Protein 4JMH (pdb70)

Foldseek 3Di:
DDDWAADPVRQLVVQQQCPPDQQDGAGADFQDDPDDRAEDEADDDVVQQVSVVPDQDWRYWHKYQDDVDGPWIKIWTDHRPGIDIFTWDADPVGTTDGAPAAAQVDNFQEWDDWAFPDDDQFKTKIFTHGRHRLVFWQWKKKWKDFPDDDDDIDIDIDGSVDGIDMGGGHHGFTKMKMKMWTQGVDDPDTGDIDIDIDHD/DCVDDD

Secondary structure (DSSP, 8-state):
----BSSHHHHHHHTTTS-SSSSS----EE----S-SSB--S--HHHHHHHHHT--STTEEEEEE-SSSTT-EEEEEEETTEEEEEE-EE-TT--EES-SS---S----S-SEEEEEEEETTEEEEEEE--S-GGGEEEEEEEEEESSS-S--EEEEEETT--EEEE-SPPTT-EEEEEEEEEETT-SSPPPPEEEEEE-/------

InterPro domains:
  IPR000980 SH2 domain [PF00017] (488-559)
  IPR000980 SH2 domain [PS50001] (488-579)
  IPR000980 SH2 domain [SM00252] (486-565)
  IPR006019 Phosphotyrosine interaction domain, Shc-like [PR00629] (157-172)
  IPR006019 Phosphotyrosine interaction dom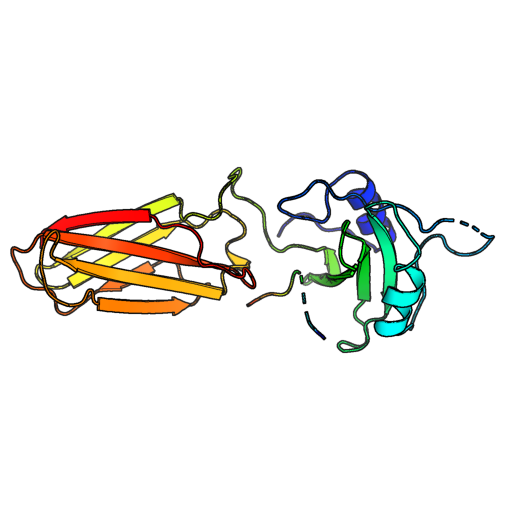ain, Shc-like [PR00629] (175-197)
  IPR006019 Phosphotyrosine interaction domain, Shc-like [PR00629] (200-211)
  IPR006019 Phosphotyrosine interaction domain, Shc-like [PR00629] (228-237)
  IPR006019 Phosphotyrosine interaction domain, Shc-like [PR00629] (251-279)
  IPR006019 Phosphotyrosine interaction domain, Shc-like [PR00629] (286-312)
  IPR006019 Phosphotyrosine interaction domain, Shc-like [cd01209] (146-317)
  IPR006020 PTB/PI domain [PF00640] (162-317)
  IPR006020 PTB/PI domain [PS01179] (156-339)
  IPR006020 PTB/PI domain [SM00462] (157-321)
  IPR011993 PH-like domain superfamily [G3DSA:2.30.29.30] (145-311)
  IPR035676 SH2 adaptor protein C, SH2 domain [cd09925] (480-583)
  IPR036860 SH2 domain superfamily [G3DSA:3.30.505.10] (480-583)
  IPR036860 SH2 domain superfamily [SSF55550] (471-576)
  IPR051235 Centrosomal Protein 152/SHC-Transforming Protein [PTHR10337] (5-363)

CATH classification: 2.60.40.10

Radius of gyration: 21.91 Å; Cα contacts (8 Å, |Δi|>4): 446; chains: 2; bounding box: 32×67×49 Å

Structure (mmCIF, N/CA/C/O backbone):
data_4JMH
#
_entry.id   4JMH
#
_cell.length_a   89.853
_cell.length_b   92.190
_cell.length_c   59.596
_cell.angle_alpha   90.00
_cell.angle_beta   90.00
_cell.angle_gamma   90.00
#
_symmetry.space_group_name_H-M   'C 2 2 21'
#
loop_
_entity.id
_entity.type
_entity.pdbx_description
1 polymer 'Clamp Shc1_pY239/240'
2 polymer 'SHC-transforming protein 1'
3 water water
#
loop_
_atom_site.group_PDB
_atom_site.id
_atom_site.type_symbol
_atom_site.label_atom_id
_atom_site.label_alt_id
_atom_site.label_comp_id
_atom_site.label_asym_id
_atom_site.label_entity_id
_atom_site.label_seq_id
_atom_site.pdbx_PDB_ins_code
_atom_site.Cartn_x
_atom_site.Cartn_y
_atom_site.Cartn_z
_atom_site.occupancy
_atom_site.B_iso_or_equiv
_atom_site.auth_seq_id
_atom_site.auth_comp_id
_atom_site.auth_asym_id
_atom_site.auth_atom_id
_atom_site.pdbx_PDB_model_num
ATOM 1 N N . GLY A 1 1 ? -22.335 -34.574 7.020 1.00 33.92 1 GLY A N 1
ATOM 2 C CA . GLY A 1 1 ? -21.274 -34.136 6.137 1.00 46.02 1 GLY A CA 1
ATOM 3 C C . GLY A 1 1 ? -21.769 -32.935 5.360 1.00 55.12 1 GLY A C 1
ATOM 4 O O . GLY A 1 1 ? -22.982 -32.830 5.155 1.00 50.32 1 GLY A O 1
ATOM 5 N N . SER A 1 2 ? -20.863 -32.039 4.931 1.00 56.04 2 SER A N 1
ATOM 6 C CA . SER A 1 2 ? -19.422 -32.249 5.122 1.00 54.20 2 SER A CA 1
ATOM 7 C C . SER A 1 2 ? -18.630 -31.103 5.759 1.00 47.72 2 SER A C 1
ATOM 8 O O . SER A 1 2 ? -18.140 -31.280 6.879 1.00 51.52 2 SER A O 1
ATOM 11 N N . VAL A 1 3 ? -18.480 -29.949 5.108 1.00 41.65 3 VAL A N 1
ATOM 12 C CA . VAL A 1 3 ? -17.745 -28.879 5.815 1.00 46.76 3 VAL A CA 1
ATOM 13 C C . VAL A 1 3 ? -18.618 -28.105 6.800 1.00 38.28 3 VAL A C 1
ATOM 14 O O . VAL A 1 3 ? -19.692 -27.599 6.472 1.00 38.01 3 VAL A O 1
ATOM 18 N N . LYS A 1 4 ? -18.160 -28.042 8.038 1.00 38.80 4 LYS A N 1
ATOM 19 C CA . LYS A 1 4 ? -18.998 -27.488 9.090 1.00 39.85 4 LYS A CA 1
ATOM 20 C C . LYS A 1 4 ? -18.248 -26.444 9.894 1.00 36.66 4 LYS A C 1
ATOM 21 O O . LYS A 1 4 ? -17.027 -26.535 10.080 1.00 38.81 4 LYS A O 1
ATOM 27 N N . PHE A 1 5 ? -18.982 -25.441 10.359 1.00 36.96 5 PHE A N 1
ATOM 28 C CA . PHE A 1 5 ? -18.366 -24.314 11.056 1.00 39.44 5 PHE A CA 1
ATOM 29 C C . PHE A 1 5 ? -18.871 -24.201 12.487 1.00 36.62 5 PHE A C 1
ATOM 30 O O . PHE A 1 5 ? -19.999 -24.606 12.783 1.00 36.12 5 PHE A O 1
ATOM 38 N N . ASN A 1 6 ? -18.032 -23.678 13.378 1.00 40.06 6 ASN A N 1
ATOM 39 C CA . ASN A 1 6 ? -18.413 -23.621 14.782 1.00 37.89 6 ASN A CA 1
ATOM 40 C C . ASN A 1 6 ? -19.302 -22.453 15.093 1.00 37.04 6 ASN A C 1
ATOM 41 O O . ASN A 1 6 ? -19.917 -22.421 16.160 1.00 37.71 6 ASN A O 1
ATOM 46 N N . SER A 1 7 ? -19.397 -21.510 14.156 1.00 30.03 7 SER A N 1
ATOM 47 C CA . SER A 1 7 ? -20.236 -20.330 14.372 1.00 36.20 7 SER A CA 1
ATOM 48 C C . SER A 1 7 ? -20.681 -19.686 13.076 1.00 36.25 7 SER A C 1
ATOM 49 O O . SER A 1 7 ? -20.099 -19.942 12.018 1.00 35.28 7 SER A O 1
ATOM 52 N N . LEU A 1 8 ? -21.695 -18.828 13.180 1.00 36.38 8 LEU A N 1
ATOM 53 C CA . LEU A 1 8 ? -22.131 -18.010 12.057 1.00 27.73 8 LEU A CA 1
ATOM 54 C C . LEU A 1 8 ? -21.011 -17.161 11.474 1.00 35.05 8 LEU A C 1
ATOM 55 O O . LEU A 1 8 ? -20.913 -17.052 10.252 1.00 42.02 8 LEU A O 1
ATOM 60 N N . ASP A 1 9 ? -20.172 -16.552 12.315 1.00 37.19 9 ASP A N 1
ATOM 61 C CA . ASP A 1 9 ? -19.065 -15.746 11.784 1.00 37.92 9 ASP A CA 1
ATOM 62 C C . ASP A 1 9 ? -18.200 -16.600 10.849 1.00 40.11 9 ASP A C 1
ATOM 63 O O . ASP A 1 9 ? -17.808 -16.157 9.758 1.00 32.09 9 ASP A O 1
ATOM 68 N N . GLU A 1 10 ? -17.937 -17.834 11.277 1.00 37.13 10 GLU A N 1
ATOM 69 C CA . GLU A 1 10 ? -17.049 -18.715 10.539 1.00 39.02 10 GLU A CA 1
ATOM 70 C C . GLU A 1 10 ? -17.671 -19.228 9.236 1.00 39.38 10 GLU A C 1
ATOM 71 O O . GLU A 1 10 ? -16.962 -19.421 8.250 1.00 38.34 10 GLU A O 1
ATOM 77 N N . LEU A 1 11 ? -18.985 -19.448 9.242 1.00 37.96 11 LEU A N 1
ATOM 78 C CA . LEU A 1 11 ? -19.702 -19.846 8.040 1.00 32.94 11 LEU A CA 1
ATOM 79 C C . LEU A 1 11 ? -19.625 -18.702 7.040 1.00 39.47 11 LEU A C 1
ATOM 80 O O . LEU A 1 11 ? -19.310 -18.902 5.855 1.00 41.19 11 LEU A O 1
ATOM 85 N N . VAL A 1 12 ? -19.901 -17.498 7.531 1.00 36.02 12 VAL A N 1
ATOM 86 C CA . VAL A 1 12 ? -19.884 -16.302 6.698 1.00 37.87 12 VAL A CA 1
ATOM 87 C C . VAL A 1 12 ? -18.516 -16.100 6.036 1.00 39.62 12 VAL A C 1
ATOM 88 O O . VAL A 1 12 ? -18.432 -15.820 4.829 1.00 35.70 12 VAL A O 1
ATOM 92 N N . ASP A 1 13 ? -17.451 -16.291 6.814 1.00 36.92 13 ASP A N 1
ATOM 93 C CA . ASP A 1 13 ? -16.102 -16.038 6.317 1.00 39.37 13 ASP A CA 1
ATOM 94 C C . ASP A 1 13 ? -15.694 -17.032 5.239 1.00 41.90 13 ASP A C 1
ATOM 95 O O . ASP A 1 13 ? -14.976 -16.681 4.297 1.00 41.89 13 ASP A O 1
ATOM 100 N N . TYR A 1 14 ? -16.163 -18.268 5.384 1.00 35.62 14 TYR A N 1
ATOM 101 C CA . TYR A 1 14 ? -15.863 -19.318 4.423 1.00 37.68 14 TYR A CA 1
ATOM 102 C C . TYR A 1 14 ? -16.561 -19.034 3.095 1.00 35.03 14 TYR A C 1
ATOM 103 O O . TYR A 1 14 ? -15.996 -19.262 2.027 1.00 34.84 14 TYR A O 1
ATOM 112 N N . HIS A 1 15 ? -17.787 -18.528 3.169 1.00 34.25 15 HIS A N 1
ATOM 113 C CA . HIS A 1 15 ? -18.565 -18.271 1.968 1.00 29.48 15 HIS A CA 1
ATOM 114 C C . HIS A 1 15 ? -18.355 -16.853 1.425 1.00 36.64 15 HIS A C 1
ATOM 115 O O . HIS A 1 15 ? -19.192 -16.300 0.699 1.00 38.22 15 HIS A O 1
ATOM 122 N N . ARG A 1 16 ? -17.215 -16.266 1.771 1.00 38.25 16 ARG A N 1
ATOM 123 C CA . ARG A 1 16 ? -16.761 -15.082 1.057 1.00 37.67 16 ARG A CA 1
ATOM 124 C C . ARG A 1 16 ? -15.850 -15.537 -0.081 1.00 40.33 16 ARG A C 1
ATOM 125 O O . ARG A 1 16 ? -15.727 -14.855 -1.101 1.00 33.89 16 ARG A O 1
ATOM 133 N N . SER A 1 17 ? -15.247 -16.719 0.088 1.00 40.41 17 SER A N 1
ATOM 134 C CA . SER A 1 17 ? -14.316 -17.270 -0.902 1.00 39.17 17 SER A CA 1
ATOM 135 C C . SER A 1 17 ? -14.691 -18.665 -1.445 1.00 40.58 17 SER A C 1
ATOM 136 O O . SER A 1 17 ? -13.956 -19.241 -2.256 1.00 40.37 17 SER A O 1
ATOM 139 N N . THR A 1 18 ? -15.822 -19.201 -0.993 1.00 38.16 18 THR A N 1
ATOM 140 C CA . THR A 1 18 ? -16.375 -20.427 -1.561 1.00 30.93 18 THR A CA 1
ATOM 141 C C . THR A 1 18 ? -17.836 -20.147 -1.879 1.00 31.40 18 THR A C 1
ATOM 142 O O . THR A 1 18 ? -18.563 -19.572 -1.068 1.00 33.63 18 THR A O 1
ATOM 146 N N . SER A 1 19 ? -18.259 -20.535 -3.072 1.00 34.65 19 SER A N 1
ATOM 147 C CA . SER A 1 19 ? -19.618 -20.256 -3.522 1.00 33.62 19 SER A CA 1
ATOM 148 C C . SER A 1 19 ? -20.680 -20.849 -2.598 1.00 30.80 19 SER A C 1
ATOM 149 O O . SER A 1 19 ? -20.526 -21.947 -2.046 1.00 27.88 19 SER A O 1
ATOM 152 N N . VAL A 1 20 ? -21.767 -20.106 -2.454 1.00 31.92 20 VAL A N 1
ATOM 153 C CA . VAL A 1 20 ? -22.945 -20.567 -1.735 1.00 32.51 20 VAL A CA 1
ATOM 154 C C . VAL A 1 20 ? -23.818 -21.441 -2.655 1.00 32.11 20 VAL A C 1
ATOM 155 O O . VAL A 1 20 ? -24.631 -22.236 -2.202 1.00 31.67 20 VAL A O 1
ATOM 159 N N . SER A 1 21 ? -23.631 -21.275 -3.960 1.00 39.87 21 SER A N 1
ATOM 160 C CA . SER A 1 21 ? -24.374 -22.008 -4.977 1.00 36.20 21 SER A CA 1
ATOM 161 C C . SER A 1 21 ? -23.595 -23.274 -5.340 1.00 31.27 21 SER A C 1
ATOM 162 O O . SER A 1 21 ? -22.364 -23.246 -5.424 1.00 34.78 21 SER A O 1
ATOM 165 N N . ARG A 1 22 ? -24.284 -24.383 -5.583 1.00 32.84 22 ARG A N 1
ATOM 166 C CA . ARG A 1 22 ? -23.575 -25.586 -6.066 1.00 38.11 22 ARG A CA 1
ATOM 167 C C . ARG A 1 22 ? -23.20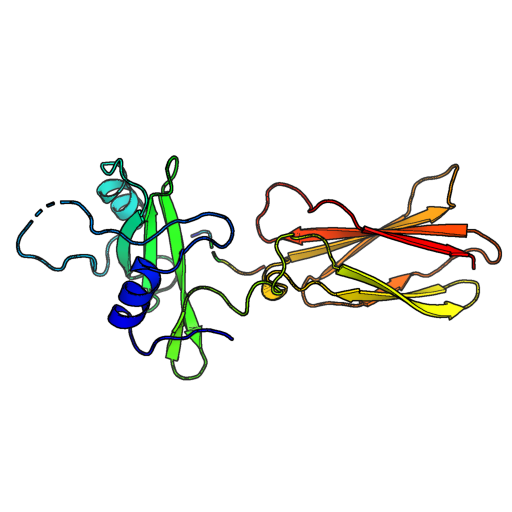6 -25.504 -7.557 1.00 36.44 22 ARG A C 1
ATOM 168 O O . ARG A 1 22 ? -22.319 -26.221 -8.031 1.00 35.26 22 ARG A O 1
ATOM 176 N N . ASN A 1 23 ? -23.897 -24.644 -8.300 0.85 32.70 23 ASN A N 1
ATOM 177 C CA . ASN A 1 23 ? -23.664 -24.543 -9.741 0.85 33.31 23 ASN A CA 1
ATOM 178 C C . ASN A 1 23 ? -22.947 -23.255 -10.147 0.85 34.23 23 ASN A C 1
ATOM 179 O O . ASN A 1 23 ? -22.060 -23.287 -11.004 0.85 35.79 23 ASN A O 1
ATOM 184 N N . GLN A 1 24 ? -23.310 -22.136 -9.518 1.00 38.94 24 GLN A N 1
ATOM 185 C CA . GLN A 1 24 ? -22.715 -20.836 -9.854 1.00 42.44 24 GLN A CA 1
ATOM 186 C C . GLN A 1 24 ? -21.582 -20.382 -8.926 1.00 44.69 24 GLN A C 1
ATOM 187 O O . GLN A 1 24 ? -21.228 -21.067 -7.965 1.00 46.30 24 GLN A O 1
ATOM 193 N N . GLN A 1 25 ? -20.990 -19.237 -9.245 1.00 46.51 25 GLN A N 1
ATOM 194 C CA . GLN A 1 25 ? -19.848 -18.741 -8.486 1.00 44.48 25 GLN A CA 1
ATOM 195 C C . GLN A 1 25 ? -20.306 -17.534 -7.708 1.00 44.18 25 GLN A C 1
ATOM 196 O O . GLN A 1 25 ? -19.976 -16.397 -8.050 1.00 49.25 25 GLN A O 1
ATOM 202 N N . ILE A 1 26 ? -21.080 -17.795 -6.660 1.00 43.81 26 ILE A N 1
ATOM 203 C CA . ILE A 1 26 ? -21.708 -16.730 -5.888 1.00 39.38 26 ILE A CA 1
ATOM 204 C C . ILE A 1 26 ? -21.153 -16.619 -4.460 1.00 39.22 26 ILE A C 1
ATOM 205 O O . ILE A 1 26 ? -21.342 -17.515 -3.629 1.00 34.57 26 ILE A O 1
ATOM 210 N N . PHE A 1 27 ? -20.457 -15.511 -4.209 1.00 37.92 27 PHE A N 1
ATOM 211 C CA . PHE A 1 27 ? -19.732 -15.290 -2.967 1.00 35.61 27 PHE A CA 1
ATOM 212 C C . PHE A 1 27 ? -20.456 -14.272 -2.118 1.00 38.97 27 PHE A C 1
ATOM 213 O O . PHE A 1 27 ? -21.060 -13.348 -2.658 1.00 43.99 27 PHE A O 1
ATOM 221 N N . LEU A 1 28 ? -20.402 -14.430 -0.795 1.00 34.40 28 LEU A N 1
ATOM 222 C CA . LEU A 1 28 ? -21.126 -13.513 0.077 1.00 35.71 28 LEU A CA 1
ATOM 223 C C . LEU A 1 28 ? -20.405 -12.162 0.128 1.00 34.75 28 LEU A C 1
ATOM 224 O O . LEU A 1 28 ? -19.184 -12.099 0.330 1.00 33.32 28 LEU A O 1
ATOM 229 N N . ARG A 1 29 ? -21.166 -11.087 -0.077 1.00 38.73 29 ARG A N 1
ATOM 230 C CA . ARG A 1 29 ? -20.630 -9.715 -0.070 1.00 40.94 29 ARG A CA 1
ATOM 231 C C . ARG A 1 29 ? -21.510 -8.777 0.742 1.00 37.27 29 ARG A C 1
ATOM 232 O O . ARG A 1 29 ? -22.740 -8.825 0.651 1.00 39.44 29 ARG A O 1
ATOM 240 N N . ASP A 1 30 ? -20.882 -7.926 1.540 1.00 39.70 30 ASP A N 1
ATOM 241 C CA . ASP A 1 30 ? -21.632 -6.983 2.371 1.00 43.65 30 ASP A CA 1
ATOM 242 C C . ASP A 1 30 ? -22.570 -6.070 1.585 1.00 40.61 30 ASP A C 1
ATOM 243 O O . ASP A 1 30 ? -22.218 -5.538 0.525 1.00 38.10 30 ASP A O 1
ATOM 248 N N . ILE A 1 31 ? -23.781 -5.942 2.116 1.00 47.16 31 ILE A N 1
ATOM 249 C CA . ILE A 1 31 ? -24.694 -4.860 1.787 1.00 49.07 31 ILE A CA 1
ATOM 250 C C . ILE A 1 31 ? -23.915 -3.531 1.840 1.00 49.35 31 ILE A C 1
ATOM 251 O O . ILE A 1 31 ? -23.041 -3.345 2.688 1.00 50.69 31 ILE A O 1
ATOM 256 N N . GLY A 1 32 ? -24.187 -2.614 0.922 1.00 51.36 32 GLY A N 1
ATOM 257 C CA . GLY A 1 32 ? -23.411 -1.386 0.891 1.00 52.04 32 GLY A CA 1
ATOM 258 C C . GLY A 1 32 ? -23.453 -0.521 2.144 1.00 45.22 32 GLY A C 1
ATOM 259 O O . GLY A 1 32 ? -24.392 -0.593 2.938 1.00 42.12 32 GLY A O 1
ATOM 260 N N . GLY A 1 35 ? -23.947 1.601 8.289 1.00 49.51 35 GLY A N 1
ATOM 261 C CA . GLY A 1 35 ? -22.938 2.623 8.523 1.00 49.95 35 GLY A CA 1
ATOM 262 C C . GLY A 1 35 ? -21.968 2.200 9.621 1.00 53.81 35 GLY A C 1
ATOM 263 O O . GLY A 1 35 ? -20.868 1.698 9.344 1.00 54.92 35 GLY A O 1
ATOM 264 N N . GLY A 1 36 ? -22.378 2.395 10.872 1.00 54.31 36 GLY A N 1
ATOM 265 C CA . GLY A 1 36 ? -21.612 1.916 12.016 1.00 51.63 36 GLY A CA 1
ATOM 266 C C . GLY A 1 36 ? -22.144 0.658 12.682 1.00 48.85 36 GLY A C 1
ATOM 267 O O . GLY A 1 36 ? -21.690 0.289 13.771 1.00 46.46 36 GLY A O 1
ATOM 268 N N . GLY A 1 37 ? -23.113 0.005 12.042 1.00 49.82 37 GLY A N 1
ATOM 269 C CA . GLY A 1 37 ? -23.717 -1.196 12.593 1.00 48.93 37 GLY A CA 1
ATOM 270 C C . GLY A 1 37 ? -23.048 -2.477 12.111 1.00 47.26 37 GLY A C 1
ATOM 271 O O . GLY A 1 37 ? -22.091 -2.441 11.308 1.00 41.80 37 GLY A O 1
ATOM 272 N N . HIS A 1 38 ? -23.551 -3.612 12.606 1.00 48.97 38 HIS A N 1
ATOM 273 C CA . HIS A 1 38 ? -23.093 -4.933 12.162 1.00 41.00 38 HIS A CA 1
ATOM 274 C C . HIS A 1 38 ? -23.203 -5.050 10.641 1.00 39.17 38 HIS A C 1
ATOM 275 O O . HIS A 1 38 ? -24.223 -4.666 10.052 1.00 41.14 38 HIS A O 1
ATOM 282 N N . PRO A 1 39 ? -22.148 -5.577 10.001 1.00 38.20 39 PRO A N 1
ATOM 283 C CA . PRO A 1 39 ? -22.077 -5.742 8.540 1.00 44.47 39 PRO A CA 1
ATOM 284 C C . PRO A 1 39 ? -23.212 -6.575 7.933 1.00 43.26 39 PRO A C 1
ATOM 285 O O . PRO A 1 39 ? -23.582 -6.314 6.793 1.00 43.93 39 PRO A O 1
ATOM 289 N N . TRP A 1 40 ? -23.758 -7.550 8.657 1.00 41.69 40 TRP A N 1
ATOM 290 C CA . TRP A 1 40 ? -24.680 -8.480 8.002 1.00 42.97 40 TRP A CA 1
ATOM 291 C C . TRP A 1 40 ? -25.815 -9.111 8.815 1.00 45.82 40 TRP A C 1
ATOM 292 O O . TRP A 1 40 ? -26.836 -9.491 8.238 1.00 42.32 40 TRP A O 1
ATOM 303 N N . TYR A 1 41 ? -25.654 -9.228 10.132 1.00 48.26 41 TYR A N 1
ATOM 304 C CA . TYR A 1 41 ? -26.727 -9.786 10.949 1.00 45.13 41 TYR A CA 1
ATOM 305 C C . TYR A 1 41 ? -27.809 -8.737 11.146 1.00 47.01 41 TYR A C 1
ATOM 306 O O . TYR A 1 41 ? -27.501 -7.568 11.355 1.00 48.29 41 TYR A O 1
ATOM 315 N N . LYS A 1 42 ? -29.070 -9.159 11.062 1.00 51.19 42 LYS A N 1
ATOM 316 C CA . LYS A 1 42 ? -30.200 -8.253 11.214 1.00 45.61 42 LYS A CA 1
ATOM 317 C C . LYS A 1 42 ? -31.226 -8.738 12.239 1.00 50.04 42 LYS A C 1
ATOM 318 O O . LYS A 1 42 ? -32.359 -8.263 12.241 1.00 56.35 42 LYS A O 1
ATOM 324 N N . GLY A 1 43 ? -30.846 -9.679 13.100 1.00 52.62 43 GLY A N 1
ATOM 325 C CA . GLY A 1 43 ? -31.742 -10.173 14.145 1.00 56.48 43 GLY A CA 1
ATOM 326 C C . GLY A 1 43 ? -33.107 -10.640 13.659 1.00 56.75 43 GLY A C 1
ATOM 327 O O . GLY A 1 43 ? -33.285 -10.883 12.466 1.00 55.66 43 GLY A O 1
ATOM 328 N N . LYS A 1 44 ? -34.070 -10.768 14.570 1.00 57.41 44 LYS A N 1
ATOM 329 C CA . LYS A 1 44 ? -35.420 -11.195 14.191 1.00 57.32 44 LYS A CA 1
ATOM 330 C C . LYS A 1 44 ? -36.119 -10.184 13.250 1.00 57.40 44 LYS A C 1
ATOM 331 O O . LYS A 1 44 ? -36.877 -9.326 13.690 1.00 62.31 44 LYS A O 1
ATOM 333 N N . ILE A 1 45 ? -35.846 -10.303 11.953 1.00 58.95 45 ILE A N 1
ATOM 334 C CA . ILE A 1 45 ? -36.433 -9.458 10.908 1.00 57.21 45 ILE A CA 1
ATOM 335 C C . ILE A 1 45 ? -37.082 -10.365 9.848 1.00 57.49 45 ILE A C 1
ATOM 336 O O . ILE A 1 45 ? -36.539 -11.424 9.519 1.00 52.98 45 ILE A O 1
ATOM 341 N N . PRO A 1 46 ? -38.256 -9.963 9.322 1.00 62.55 46 PRO A N 1
ATOM 342 C CA . PRO A 1 46 ? -39.031 -10.773 8.362 1.00 56.41 46 PRO A CA 1
ATOM 343 C C . PRO A 1 46 ? -38.437 -10.929 6.949 1.00 54.29 46 PRO A C 1
ATOM 344 O O . PRO A 1 46 ? -37.577 -10.169 6.511 1.00 55.96 46 PRO A O 1
ATOM 348 N N . ARG A 1 47 ? -38.957 -11.925 6.240 1.00 53.83 47 ARG A N 1
ATOM 349 C CA . ARG A 1 47 ? -38.445 -12.362 4.945 1.00 56.31 47 ARG A CA 1
ATOM 350 C C . ARG A 1 47 ? -38.815 -11.427 3.796 1.00 59.68 47 ARG A C 1
ATOM 351 O O . ARG A 1 47 ? -38.035 -11.252 2.855 1.00 61.49 47 ARG A O 1
ATOM 359 N N . ALA A 1 48 ? -40.008 -10.845 3.860 1.00 59.01 48 ALA A N 1
ATOM 360 C CA . ALA A 1 48 ? -40.405 -9.838 2.884 1.00 57.27 48 ALA A CA 1
ATOM 361 C C . ALA A 1 48 ? -39.465 -8.654 3.035 1.00 61.70 48 ALA A C 1
ATOM 362 O O . ALA A 1 48 ? -39.024 -8.058 2.051 1.00 63.23 48 ALA A O 1
ATOM 364 N N . LYS A 1 49 ? -39.156 -8.335 4.289 1.00 64.73 49 LYS A N 1
ATOM 365 C CA . LYS A 1 49 ? -38.291 -7.213 4.630 1.00 63.03 49 LYS A CA 1
ATOM 366 C C . LYS A 1 49 ? -36.866 -7.457 4.154 1.00 63.79 49 LYS A C 1
ATOM 367 O O . LYS A 1 49 ? -36.200 -6.542 3.664 1.00 62.31 49 LYS A O 1
ATOM 373 N N . ALA A 1 50 ? -36.404 -8.697 4.302 1.00 64.22 50 ALA A N 1
ATOM 374 C CA . ALA A 1 50 ? -35.063 -9.075 3.864 1.00 61.89 50 ALA A CA 1
ATOM 375 C C . ALA A 1 50 ? -34.903 -8.908 2.352 1.00 58.45 50 ALA A C 1
ATOM 376 O O . ALA A 1 50 ? -33.815 -8.595 1.867 1.00 56.71 50 ALA A O 1
ATOM 378 N N . GLU A 1 51 ? -35.989 -9.118 1.613 1.00 58.48 51 GLU A N 1
ATOM 379 C CA . GLU A 1 51 ? -35.980 -8.904 0.169 1.00 62.16 51 GLU A CA 1
ATOM 380 C C . GLU A 1 51 ? -36.121 -7.421 -0.164 1.00 68.06 51 GLU A C 1
ATOM 381 O O . GLU A 1 51 ? -35.882 -6.999 -1.300 1.00 66.46 51 GLU A O 1
ATOM 387 N N . GLU A 1 52 ? -36.524 -6.638 0.835 1.00 66.45 52 GLU A N 1
ATOM 388 C CA . GLU A 1 52 ? -36.560 -5.193 0.700 1.00 65.30 52 GLU A CA 1
ATOM 389 C C . GLU A 1 52 ? -35.144 -4.637 0.818 1.00 64.30 52 GLU A C 1
ATOM 390 O O . GLU A 1 52 ? -34.743 -3.792 0.020 1.00 67.96 52 GLU A O 1
ATOM 392 N N . MET A 1 53 ? -34.382 -5.128 1.794 0.71 59.81 53 MET A N 1
ATOM 393 C CA . MET A 1 53 ? -33.000 -4.680 1.987 1.00 53.93 53 MET A CA 1
ATOM 394 C C . MET A 1 53 ? -32.054 -5.164 0.883 0.56 57.92 53 MET A C 1
ATOM 395 O O . MET A 1 53 ? -30.940 -4.658 0.757 0.87 57.29 53 MET A O 1
ATOM 400 N N . LEU A 1 54 ? -32.494 -6.145 0.094 1.00 62.59 54 LEU A N 1
ATOM 401 C CA . LEU A 1 54 ? -31.636 -6.770 -0.918 1.00 60.62 54 LEU A CA 1
ATOM 402 C C . LEU A 1 54 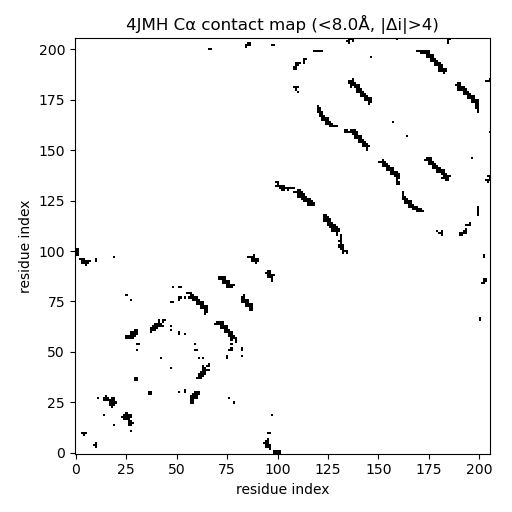? -32.112 -6.504 -2.337 1.00 67.83 54 LEU A C 1
ATOM 403 O O . LEU A 1 54 ? -31.443 -6.862 -3.311 1.00 70.59 54 LEU A O 1
ATOM 408 N N . SER A 1 55 ? -33.280 -5.888 -2.458 1.00 71.37 55 SER A N 1
ATOM 409 C CA . SER A 1 55 ? -33.778 -5.497 -3.767 1.00 75.79 55 SER A CA 1
ATOM 410 C C . SER A 1 55 ? -32.874 -4.410 -4.341 1.00 73.45 55 SER A C 1
ATOM 411 O O . SER A 1 55 ? -32.630 -4.359 -5.545 1.00 72.40 55 SER A O 1
ATOM 414 N N . LYS A 1 56 ? -32.351 -3.565 -3.456 1.00 73.97 56 LYS A N 1
ATOM 415 C CA . LYS A 1 56 ? -31.584 -2.387 -3.860 1.00 74.85 56 LYS A CA 1
ATOM 416 C C . LYS A 1 56 ? -30.103 -2.668 -4.143 1.00 70.46 56 LYS A C 1
ATOM 417 O O . LYS A 1 56 ? -29.320 -1.737 -4.356 1.00 67.04 56 LYS A O 1
ATOM 419 N N . GLN A 1 57 ? -29.722 -3.943 -4.147 1.00 68.63 57 GLN A N 1
ATOM 420 C CA . GLN A 1 57 ? -28.346 -4.313 -4.451 1.00 62.24 57 GLN A CA 1
ATOM 421 C C . GLN A 1 57 ? -28.269 -4.836 -5.871 1.00 62.95 57 GLN A C 1
ATOM 422 O O . GLN A 1 57 ? -29.057 -5.694 -6.263 1.00 73.04 57 GLN A O 1
ATOM 428 N N . ARG A 1 58 ? -27.325 -4.306 -6.642 1.00 67.02 58 ARG A N 1
ATOM 429 C CA . ARG A 1 58 ? -27.112 -4.741 -8.022 1.00 62.24 58 ARG A CA 1
ATOM 430 C C . ARG A 1 58 ? -26.067 -5.854 -8.086 1.00 57.28 58 ARG A C 1
ATOM 431 O O . ARG A 1 58 ? -26.022 -6.616 -9.054 1.00 66.47 58 ARG A O 1
ATOM 439 N N . HIS A 1 59 ? -25.229 -5.936 -7.054 1.00 50.20 59 HIS A N 1
ATOM 440 C CA . HIS A 1 59 ? -24.069 -6.824 -7.060 1.00 53.12 59 HIS A CA 1
ATOM 441 C C . HIS A 1 59 ? -24.337 -8.218 -6.438 1.00 55.63 59 HIS A C 1
ATOM 442 O O . HIS A 1 59 ? -24.886 -8.332 -5.336 1.00 51.43 59 HIS A O 1
ATOM 449 N N . ASP A 1 60 ? -23.949 -9.266 -7.167 1.00 54.35 60 ASP A N 1
ATOM 450 C CA . ASP A 1 60 ? -24.145 -10.650 -6.733 1.00 52.30 60 ASP A CA 1
ATOM 451 C C . ASP A 1 60 ? -23.455 -10.984 -5.422 1.00 48.67 60 ASP A C 1
ATOM 452 O O . ASP A 1 60 ? -22.245 -10.789 -5.283 1.00 49.56 60 ASP A O 1
ATOM 457 N N . GLY A 1 61 ? -24.219 -11.528 -4.481 1.00 44.63 61 GLY A N 1
ATOM 458 C CA . GLY A 1 61 ? -23.647 -11.990 -3.232 1.00 42.70 61 GLY A CA 1
ATOM 459 C C . GLY A 1 61 ? -24.000 -11.095 -2.062 1.00 46.00 61 GLY A C 1
ATOM 460 O O . GLY A 1 61 ? -23.596 -11.352 -0.923 1.00 44.22 61 GLY A O 1
ATOM 461 N N . ALA A 1 62 ? -24.747 -10.034 -2.352 1.00 46.37 62 ALA A N 1
ATOM 462 C CA . ALA A 1 62 ? -25.291 -9.177 -1.307 1.00 47.60 62 ALA A CA 1
ATOM 463 C C . ALA A 1 62 ? -26.083 -10.071 -0.370 1.00 44.21 62 ALA A C 1
ATOM 464 O O . ALA A 1 62 ? -26.790 -10.971 -0.832 1.00 43.21 62 ALA A O 1
ATOM 466 N N . PHE A 1 63 ? -25.951 -9.846 0.936 1.00 41.62 63 PHE A N 1
ATOM 467 C CA . PHE A 1 63 ? -26.502 -10.795 1.894 1.00 43.33 63 PHE A CA 1
ATOM 468 C C . PHE A 1 63 ? -26.717 -10.243 3.289 1.00 41.59 63 PHE A C 1
ATOM 469 O O . PHE A 1 63 ? -26.027 -9.327 3.734 1.00 42.62 63 PHE A O 1
ATOM 477 N N . LEU A 1 64 ? -27.684 -10.840 3.973 1.00 42.09 64 LEU A N 1
ATOM 478 C CA . LEU A 1 64 ? -27.840 -10.674 5.402 1.00 41.77 64 LEU A CA 1
ATOM 479 C C . LEU A 1 64 ? -28.133 -12.046 6.007 1.00 43.52 64 LEU A C 1
ATOM 480 O O . LEU A 1 64 ? -28.409 -13.000 5.292 1.00 42.09 64 LEU A O 1
ATOM 485 N N . ILE A 1 65 ? -28.047 -12.142 7.323 1.00 41.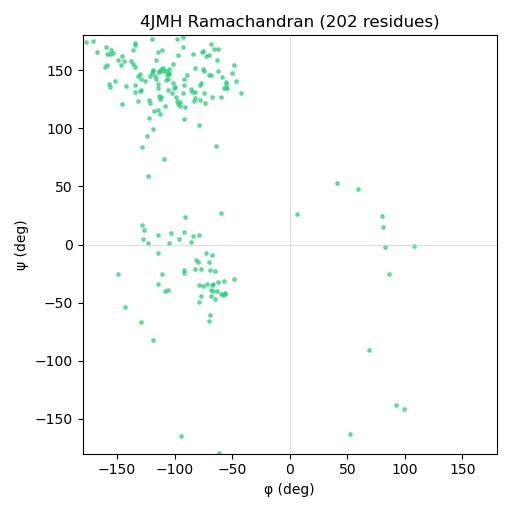89 65 ILE A N 1
ATOM 486 C CA . ILE A 1 65 ? -28.568 -13.291 8.038 1.00 44.21 65 ILE A CA 1
ATOM 487 C C . ILE A 1 65 ? -29.576 -12.787 9.051 1.00 48.03 65 ILE A C 1
ATOM 488 O O . ILE A 1 65 ? -29.270 -11.920 9.875 1.00 47.20 65 ILE A O 1
ATOM 493 N N . ARG A 1 66 ? -30.782 -13.328 8.970 1.00 50.26 66 ARG A N 1
ATOM 494 C CA . ARG A 1 66 ? -31.848 -12.980 9.882 1.00 46.38 66 ARG A CA 1
ATOM 495 C C . ARG A 1 66 ? -32.203 -14.192 10.715 1.00 46.91 66 ARG A C 1
ATOM 496 O O . ARG A 1 66 ? -31.804 -15.312 10.394 1.00 46.07 66 ARG A O 1
ATOM 504 N N . GLU A 1 67 ? -32.952 -13.960 11.784 1.00 45.39 67 GLU A N 1
ATOM 505 C CA . GLU A 1 67 ? -33.596 -15.043 12.496 1.00 52.34 67 GLU A CA 1
ATOM 506 C C . GLU A 1 67 ? -34.703 -15.552 11.572 1.00 58.11 67 GLU A C 1
ATOM 507 O O . GLU A 1 67 ? -35.310 -14.771 10.809 1.00 51.91 67 GLU A O 1
ATOM 513 N N . SER A 1 68 ? -34.945 -16.860 11.618 1.00 50.96 68 SER A N 1
ATOM 514 C CA . SER A 1 68 ? -35.919 -17.478 10.733 1.00 55.14 68 SER A CA 1
ATOM 515 C C . SER A 1 68 ? -37.360 -17.258 11.193 1.00 58.44 68 SER A C 1
ATOM 516 O O . SER A 1 68 ? -37.667 -17.381 12.389 1.00 59.56 68 SER A O 1
ATOM 519 N N . GLU A 1 69 ? -38.230 -16.941 10.231 1.00 55.53 69 GLU A N 1
ATOM 520 C CA . GLU A 1 69 ? -39.671 -16.833 10.464 1.00 61.35 69 GLU A CA 1
ATOM 521 C C . GLU A 1 69 ? -40.324 -18.192 10.731 1.00 61.03 69 GLU A C 1
ATOM 522 O O . GLU A 1 69 ? -40.842 -18.445 11.821 1.00 62.98 69 GLU A O 1
ATOM 528 N N . SER A 1 70 ? -40.320 -19.049 9.710 1.00 58.82 70 SER A N 1
ATOM 529 C CA . SER A 1 70 ? -41.052 -20.311 9.758 1.00 60.65 70 SER A CA 1
ATOM 530 C C . SER A 1 70 ? -40.461 -21.320 10.745 1.00 60.40 70 SER A C 1
ATOM 531 O O . SER A 1 70 ? -41.160 -22.220 11.207 1.00 60.56 70 SER A O 1
ATOM 534 N N . ALA A 1 71 ? -39.184 -21.154 11.074 1.00 59.11 71 ALA A N 1
ATOM 535 C CA . ALA A 1 71 ? -38.497 -22.056 11.992 1.00 54.25 71 ALA A CA 1
ATOM 536 C C . ALA A 1 71 ? -37.795 -21.279 13.108 1.00 58.82 71 ALA A C 1
ATOM 537 O O . ALA A 1 71 ? -36.599 -21.005 13.004 1.00 58.01 71 ALA A O 1
ATOM 539 N N . PRO A 1 72 ? -38.535 -20.918 14.176 1.00 60.87 72 PRO A N 1
ATOM 540 C CA . PRO A 1 72 ? -37.998 -20.125 15.299 1.00 54.13 72 PRO A CA 1
ATOM 541 C C . PRO A 1 72 ? -36.760 -20.765 15.933 1.00 55.32 72 PRO A C 1
ATOM 542 O O . PRO A 1 72 ? -36.714 -21.997 16.077 1.00 55.19 72 PRO A O 1
ATOM 546 N N . GLY A 1 73 ? -35.771 -19.949 16.293 1.00 54.56 73 GLY A N 1
ATOM 547 C CA . GLY A 1 73 ? -34.521 -20.470 16.822 1.00 54.10 73 GLY A CA 1
ATOM 548 C C . GLY A 1 73 ? -33.504 -20.831 15.742 1.00 53.16 73 GLY A C 1
ATOM 549 O O . GLY A 1 73 ? -32.299 -20.849 15.987 1.00 51.34 73 GLY A O 1
ATOM 550 N N . ASP A 1 74 ? -33.987 -21.135 14.544 1.00 47.77 74 ASP A N 1
ATOM 551 C CA . ASP A 1 74 ? -33.101 -21.320 13.409 1.00 48.06 74 ASP A CA 1
ATOM 552 C C . ASP A 1 74 ? -32.772 -19.973 12.774 1.00 47.24 74 ASP A C 1
ATOM 553 O O . ASP A 1 74 ? -33.451 -18.976 13.014 1.00 48.16 74 ASP A O 1
ATOM 558 N N . PHE A 1 75 ? -31.726 -19.958 11.956 1.00 47.29 75 PHE A N 1
ATOM 559 C CA . PHE A 1 75 ? -31.346 -18.776 11.205 1.00 41.69 75 PHE A CA 1
ATOM 560 C C . PHE A 1 75 ? -31.587 -19.005 9.727 1.00 42.09 75 PHE A C 1
ATOM 561 O O . PHE A 1 75 ? -31.526 -20.144 9.263 1.00 43.12 75 PHE A O 1
ATOM 569 N N . SER A 1 76 ? -31.873 -17.923 9.001 1.00 40.59 76 SER A N 1
ATOM 570 C CA . SER A 1 76 ? -31.946 -17.954 7.545 1.00 38.84 76 SER A CA 1
ATOM 571 C C . SER A 1 76 ? -30.896 -17.022 6.949 1.00 40.74 76 SER A C 1
ATOM 572 O O . SER A 1 76 ? -30.533 -16.009 7.553 1.00 42.17 76 SER A O 1
ATOM 575 N N . LEU A 1 77 ? -30.408 -17.369 5.764 1.00 39.40 77 LEU A N 1
ATOM 576 C CA . LEU A 1 77 ? -29.416 -16.557 5.072 1.00 37.91 77 LEU A CA 1
ATOM 577 C C . LEU A 1 77 ? -29.978 -16.053 3.732 1.00 41.52 77 LEU A C 1
ATOM 578 O O . LEU A 1 77 ? -30.275 -16.841 2.827 1.00 37.81 77 LEU A O 1
ATOM 583 N N . SER A 1 78 ? -30.150 -14.740 3.603 1.00 40.65 78 SER A N 1
ATOM 584 C CA . SER A 1 78 ? -30.732 -14.197 2.376 1.00 41.28 78 SER A CA 1
ATOM 585 C C . SER A 1 78 ? -29.657 -13.628 1.436 1.00 45.82 78 SER A C 1
ATOM 586 O O . SER A 1 78 ? -28.735 -12.933 1.882 1.00 41.47 78 SER A O 1
ATOM 589 N N . VAL A 1 79 ? -29.757 -13.961 0.146 1.00 38.69 79 VAL A N 1
ATOM 590 C CA . VAL A 1 79 ? -28.696 -13.660 -0.814 1.00 40.68 79 VAL A CA 1
ATOM 591 C C . VAL A 1 79 ? -29.255 -13.256 -2.177 1.00 43.67 79 VAL A C 1
ATOM 592 O O . VAL A 1 79 ? -30.167 -13.891 -2.697 1.00 43.33 79 VAL A O 1
ATOM 596 N N . LYS A 1 80 ? -28.682 -12.216 -2.766 1.00 47.76 80 LYS A N 1
ATOM 597 C CA . LYS A 1 80 ? -29.042 -11.801 -4.115 1.00 51.75 80 LYS A CA 1
ATOM 598 C C . LYS A 1 80 ? -28.243 -12.611 -5.159 1.00 51.32 80 LYS A C 1
ATOM 599 O O . LYS A 1 80 ? -27.023 -12.749 -5.037 1.00 49.66 80 LYS A O 1
ATOM 605 N N . PHE A 1 81 ? -28.952 -13.146 -6.162 1.00 57.15 81 PHE A N 1
ATOM 606 C CA . PHE A 1 81 ? -28.406 -14.041 -7.204 1.00 59.03 81 PHE A CA 1
ATOM 607 C C . PHE A 1 81 ? -28.639 -13.504 -8.613 1.00 61.45 81 PHE A C 1
ATOM 608 O O . PHE A 1 81 ? -29.273 -14.183 -9.428 1.00 65.73 81 PHE A O 1
ATOM 616 N N . GLY A 1 82 ? -28.141 -12.310 -8.917 1.00 61.57 82 GLY A N 1
ATOM 617 C CA . GLY A 1 82 ? -28.448 -11.685 -10.193 1.00 67.03 82 GLY A CA 1
ATOM 618 C C . GLY A 1 82 ? -29.906 -11.263 -10.280 1.00 73.48 82 GLY A C 1
ATOM 619 O O . GLY A 1 82 ? -30.278 -10.146 -9.902 1.00 68.57 82 GLY A O 1
ATOM 620 N N . ASN A 1 83 ? -30.739 -12.174 -10.777 1.00 80.02 83 ASN A N 1
ATOM 621 C CA . ASN A 1 83 ? -32.167 -11.915 -10.952 1.00 80.02 83 ASN A CA 1
ATOM 622 C C . ASN A 1 83 ? -32.953 -11.793 -9.638 1.00 70.44 83 ASN A C 1
ATOM 623 O O . ASN A 1 83 ? -33.541 -10.749 -9.346 1.00 66.89 83 ASN A O 1
ATOM 628 N N . ASP A 1 84 ? -32.936 -12.867 -8.849 1.00 73.03 84 ASP A N 1
ATOM 629 C CA . ASP A 1 84 ? -33.847 -13.032 -7.717 1.00 61.71 84 ASP A CA 1
ATOM 630 C C . ASP A 1 84 ? -33.147 -12.954 -6.371 1.00 51.53 84 ASP A C 1
ATOM 631 O O . ASP A 1 84 ? -31.926 -12.979 -6.309 1.00 50.89 84 ASP A O 1
ATOM 636 N N . VAL A 1 85 ? -33.932 -12.840 -5.298 1.00 55.48 85 VAL A N 1
ATOM 637 C CA . VAL A 1 85 ? -33.419 -13.021 -3.943 1.00 52.06 85 VAL A CA 1
ATOM 638 C C . VAL A 1 85 ? -33.655 -14.463 -3.493 1.00 50.31 85 VAL A C 1
ATOM 639 O O . VAL A 1 85 ? -34.793 -14.941 -3.490 1.00 53.17 85 VAL A O 1
ATOM 643 N N . GLN A 1 86 ? -32.577 -15.149 -3.121 1.00 44.36 86 GLN A N 1
ATOM 644 C CA . GLN A 1 86 ? -32.648 -16.545 -2.677 1.00 47.08 86 GLN A CA 1
ATOM 645 C C . GLN A 1 86 ? -32.481 -16.666 -1.159 1.00 43.40 86 GLN A C 1
ATOM 646 O O . GLN A 1 86 ? -31.687 -15.945 -0.550 1.00 45.04 86 GLN A O 1
ATOM 652 N N . HIS A 1 87 ? -33.221 -17.588 -0.553 1.00 42.25 87 HIS A N 1
ATOM 653 C CA . HIS A 1 87 ? -33.130 -17.806 0.884 1.00 38.77 87 HIS A CA 1
ATOM 654 C C . HIS A 1 87 ? -32.546 -19.181 1.225 1.00 41.40 87 HIS A C 1
ATOM 655 O O . HIS A 1 87 ? -33.018 -20.217 0.739 1.00 42.94 87 HIS A O 1
ATOM 662 N N . PHE A 1 88 ? -31.517 -19.182 2.064 1.00 38.35 88 PHE A N 1
ATOM 663 C CA . PHE A 1 88 ? -30.934 -20.416 2.562 1.00 36.68 88 PHE A CA 1
ATOM 664 C C . PHE A 1 88 ? -31.334 -20.667 4.013 1.00 40.92 88 PHE A C 1
ATOM 665 O O . PHE A 1 88 ? -31.501 -19.730 4.814 1.00 35.62 88 PHE A O 1
ATOM 673 N N . LYS A 1 89 ? -31.480 -21.945 4.341 1.00 34.18 89 LYS A N 1
ATOM 674 C CA . LYS A 1 89 ? -31.684 -22.357 5.709 1.00 34.30 89 LYS A CA 1
ATOM 675 C C . LYS A 1 89 ? -30.298 -22.642 6.238 1.00 32.96 89 LYS A C 1
ATOM 676 O O . LYS A 1 89 ? -29.472 -23.216 5.531 1.00 31.28 89 LYS A O 1
ATOM 682 N N . VAL A 1 90 ? -30.015 -22.216 7.458 1.00 35.16 90 VAL A N 1
ATOM 683 C CA . VAL A 1 90 ? -28.726 -22.541 8.049 1.00 34.10 90 VAL A CA 1
ATOM 684 C C . VAL A 1 90 ? -28.859 -23.843 8.832 1.00 32.82 90 VAL A C 1
ATOM 685 O O . VAL A 1 90 ? -29.509 -23.896 9.883 1.00 32.95 90 VAL A O 1
ATOM 689 N N . LEU A 1 91 ? -28.271 -24.904 8.289 1.00 31.08 91 LEU A N 1
ATOM 690 C CA . LEU A 1 91 ? -28.395 -26.220 8.898 1.00 29.66 91 LEU A CA 1
ATOM 691 C C . LEU A 1 91 ? -27.520 -26.313 10.143 1.00 32.36 91 LEU A C 1
ATOM 692 O O . LEU A 1 91 ? -26.483 -25.646 10.230 1.00 37.16 91 LEU A O 1
ATOM 697 N N . ARG A 1 92 ? -27.953 -27.118 11.112 1.00 29.74 92 ARG A N 1
ATOM 698 C CA . ARG A 1 92 ? -27.141 -27.457 12.269 1.00 31.29 92 ARG A CA 1
ATOM 699 C C . ARG A 1 92 ? -26.985 -28.978 12.287 1.00 34.08 92 ARG A C 1
ATOM 700 O O . ARG A 1 92 ? -27.912 -29.693 11.911 1.00 29.60 92 ARG A O 1
ATOM 708 N N . ASP A 1 93 ? -25.828 -29.483 12.711 1.00 33.67 93 ASP A N 1
ATOM 709 C CA . ASP A 1 93 ? -25.668 -30.933 12.840 1.00 36.39 93 ASP A CA 1
ATOM 710 C C . ASP A 1 93 ? -25.964 -31.389 14.284 1.00 36.62 93 ASP A C 1
ATOM 711 O O . ASP A 1 93 ? -26.542 -30.638 15.070 1.00 36.66 93 ASP A O 1
ATOM 716 N N . GLY A 1 94 ? -25.559 -32.613 14.623 1.00 37.21 94 GLY A N 1
ATOM 717 C CA . GLY A 1 94 ? -25.800 -33.164 15.944 1.00 35.08 94 GLY A CA 1
ATOM 718 C C . GLY A 1 94 ? -25.191 -32.365 17.080 1.00 36.14 94 GLY A C 1
ATOM 719 O O . GLY A 1 94 ? -25.837 -32.168 18.097 1.00 34.58 94 GLY A O 1
ATOM 720 N N . ALA A 1 95 ? -23.957 -31.893 16.904 1.00 41.77 95 ALA A N 1
ATOM 721 C CA . ALA A 1 95 ? -23.283 -31.102 17.937 1.00 37.82 95 ALA A CA 1
ATOM 722 C C . ALA A 1 95 ? -23.635 -29.621 17.847 1.00 43.02 95 ALA A C 1
ATOM 723 O O . ALA A 1 95 ? -23.121 -28.799 18.614 1.00 46.80 95 ALA A O 1
ATOM 725 N N . GLY A 1 96 ? -24.502 -29.267 16.906 1.00 41.02 96 GLY A N 1
ATOM 726 C CA . GLY A 1 96 ? -24.877 -27.873 16.735 1.00 36.66 96 GLY A CA 1
ATOM 727 C C . GLY A 1 96 ? -23.873 -27.035 15.956 1.00 41.26 96 GLY A C 1
ATOM 728 O O . GLY A 1 96 ? -23.819 -25.817 16.138 1.00 41.90 96 GLY A O 1
ATOM 729 N N . LYS A 1 97 ? -23.068 -27.672 15.102 1.00 35.60 97 LYS A N 1
ATOM 730 C CA . LYS A 1 97 ? -22.226 -26.944 14.158 1.00 31.69 97 LYS A CA 1
ATOM 731 C C . LYS A 1 97 ? -23.113 -26.371 13.061 1.00 34.81 97 LYS A C 1
ATOM 732 O O . LYS A 1 97 ? -24.240 -26.818 12.882 1.00 41.32 97 LYS A O 1
ATOM 738 N N . TYR A 1 98 ? -22.613 -25.396 12.314 1.00 34.12 98 TYR A N 1
ATOM 739 C CA . TYR A 1 98 ? -23.415 -24.767 11.266 1.00 35.00 98 TYR A CA 1
ATOM 740 C C . TYR A 1 98 ? -22.876 -25.144 9.882 1.00 32.27 98 TYR A C 1
ATOM 741 O O . TYR A 1 98 ? -21.668 -25.387 9.726 1.00 30.68 98 TYR A O 1
ATOM 750 N N . PHE A 1 99 ? -23.779 -25.204 8.899 1.00 33.17 99 PHE A N 1
ATOM 751 C CA . PHE A 1 99 ? -23.447 -25.464 7.477 1.00 29.75 99 PHE A CA 1
ATOM 752 C C . PHE A 1 99 ? -24.639 -25.263 6.532 1.00 28.76 99 PHE A C 1
ATOM 753 O O . PHE A 1 99 ? -25.761 -24.996 6.976 1.00 28.88 99 PHE A O 1
ATOM 761 N N . LEU A 1 100 ? -24.400 -25.381 5.229 1.00 28.30 100 LEU A N 1
ATOM 762 C CA . LEU A 1 100 ? -25.435 -25.074 4.248 1.00 25.99 100 LEU A CA 1
ATOM 763 C C . LEU A 1 100 ? -25.878 -26.313 3.457 1.00 30.48 100 LEU A C 1
ATOM 764 O O . LEU A 1 100 ? -27.048 -26.449 3.088 1.00 34.26 100 LEU A O 1
ATOM 769 N N . TRP A 1 101 ? -24.947 -27.223 3.198 1.00 27.92 101 TRP A N 1
ATOM 770 C CA . TRP A 1 101 ? -25.230 -28.341 2.305 1.00 32.99 101 TRP A CA 1
ATOM 771 C C . TRP A 1 101 ? -24.809 -29.696 2.882 1.00 32.36 101 TRP A C 1
ATOM 772 O O . TRP A 1 101 ? -23.647 -29.900 3.211 1.00 36.40 101 TRP A O 1
ATOM 783 N N . VAL A 1 102 ? -25.737 -30.639 2.977 1.00 31.95 102 VAL A N 1
ATOM 784 C CA . VAL A 1 102 ? -25.356 -31.980 3.408 1.00 37.36 102 VAL A CA 1
ATOM 785 C C . VAL A 1 102 ? -24.611 -32.658 2.275 1.00 36.04 102 VAL A C 1
ATOM 786 O O . VAL A 1 102 ? -25.148 -32.788 1.178 1.00 37.64 102 VAL A O 1
ATOM 790 N N . GLY A 1 103 ? -23.373 -33.066 2.539 1.00 36.69 103 GLY A N 1
ATOM 791 C CA . GLY A 1 103 ? -22.610 -33.889 1.619 1.00 35.85 103 GLY A CA 1
ATOM 792 C C . GLY A 1 103 ? -21.749 -33.083 0.671 1.00 43.07 103 GLY A C 1
ATOM 793 O O . GLY A 1 103 ? -21.109 -32.120 1.074 1.00 42.99 103 GLY A O 1
ATOM 794 N N . GLY A 1 104 ? -21.728 -33.484 -0.596 1.00 39.05 104 GLY A N 1
ATOM 795 C CA . GLY A 1 104 ? -21.002 -32.736 -1.606 1.00 41.04 104 GLY A CA 1
ATOM 796 C C . GLY A 1 104 ? -21.159 -33.304 -3.010 1.00 41.10 104 GLY A C 1
ATOM 797 O O . GLY A 1 104 ? -21.763 -34.373 -3.206 1.00 34.20 104 GLY A O 1
ATOM 798 N N . SER A 1 105 ? -20.611 -32.599 -3.999 1.00 34.42 105 SER A N 1
ATOM 799 C CA . SER A 1 105 ? -20.586 -33.130 -5.354 1.00 36.40 105 SER A CA 1
ATOM 800 C C . SER A 1 105 ? -19.781 -34.431 -5.358 1.00 41.23 105 SER A C 1
ATOM 801 O O . SER A 1 105 ? -19.291 -34.890 -4.323 1.00 43.73 105 SER A O 1
ATOM 804 N N . GLY A 1 106 ? -19.631 -35.054 -6.508 1.00 44.76 106 GLY A N 1
ATOM 805 C CA . GLY A 1 106 ? -18.945 -36.329 -6.469 1.00 48.47 106 GLY A CA 1
ATOM 806 C C . GLY A 1 106 ? -17.486 -36.182 -6.797 1.00 46.85 106 GLY A C 1
ATOM 807 O O . GLY A 1 106 ? -16.760 -37.168 -6.895 1.00 47.92 106 GLY A O 1
ATOM 808 N N . GLY A 1 107 ? -17.062 -34.934 -6.956 1.00 44.76 107 GLY A N 1
ATOM 809 C CA . GLY A 1 107 ? -15.926 -34.647 -7.802 1.00 46.47 107 GLY A CA 1
ATOM 810 C C . GLY A 1 107 ? -16.543 -34.660 -9.186 1.00 50.94 107 GLY A C 1
ATOM 811 O O . GLY A 1 107 ? -15.851 -34.745 -10.209 1.00 52.38 107 GLY A O 1
ATOM 812 N N . SER A 1 108 ? -17.875 -34.588 -9.200 1.00 47.57 108 SER A N 1
ATOM 813 C CA . SER A 1 108 ? -18.641 -34.685 -10.429 1.00 49.84 108 SER A CA 1
ATOM 814 C C . SER A 1 108 ? -19.263 -33.348 -10.783 1.00 47.30 108 SER A C 1
ATOM 815 O O . SER A 1 108 ? -19.563 -32.546 -9.892 1.00 38.68 108 SER A O 1
ATOM 818 N N . VAL A 1 109 ? -19.481 -33.134 -12.084 1.00 49.86 109 VAL A N 1
ATOM 819 C CA . VAL A 1 109 ? -19.961 -31.845 -12.592 1.00 47.36 109 VAL A CA 1
ATOM 820 C C . VAL A 1 109 ? -21.359 -31.932 -13.203 1.00 47.34 109 VAL A C 1
ATOM 821 O O . VAL A 1 109 ? -21.846 -30.968 -13.807 1.00 43.79 109 VAL A O 1
ATOM 825 N N . SER A 1 110 ? -22.003 -33.084 -13.039 1.00 44.15 110 SER A N 1
ATOM 826 C CA . SER A 1 110 ? -23.292 -33.337 -13.667 1.00 36.50 110 SER A CA 1
ATOM 827 C C . SER A 1 110 ? -24.258 -33.958 -12.676 1.00 39.46 110 SER A C 1
ATOM 828 O O . SER A 1 110 ? -23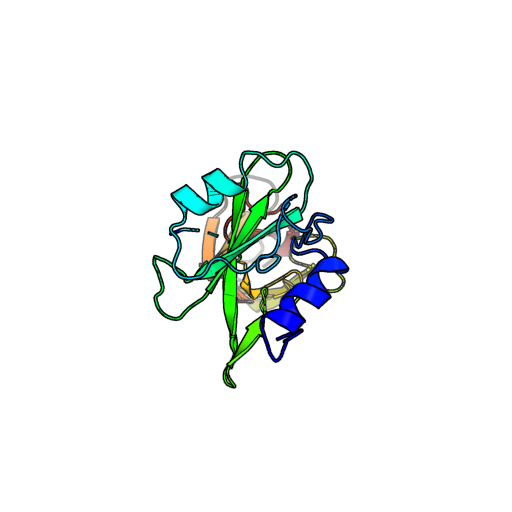.834 -34.643 -11.747 1.00 37.27 110 SER A O 1
ATOM 831 N N . SER A 1 111 ? -25.557 -33.754 -12.878 1.00 38.90 111 SER A N 1
ATOM 832 C CA . SER A 1 111 ? -26.558 -34.433 -12.042 1.00 37.61 111 SER A CA 1
ATOM 833 C C . SER A 1 111 ? -27.078 -35.801 -12.601 1.00 41.80 111 SER A C 1
ATOM 834 O O . SER A 1 111 ? -28.048 -36.377 -12.101 1.00 41.44 111 SER A O 1
ATOM 837 N N . VAL A 1 112 ? -26.423 -36.325 -13.628 1.00 40.43 112 VAL A N 1
ATOM 838 C CA . VAL A 1 112 ? -26.803 -37.613 -14.196 1.00 42.04 112 VAL A CA 1
ATOM 839 C C . VAL A 1 112 ? -26.182 -38.709 -13.344 1.00 37.64 112 VAL A C 1
ATOM 840 O O . VAL A 1 112 ? -24.986 -38.655 -13.064 1.00 42.82 112 VAL A O 1
ATOM 844 N N . PRO A 1 113 ? -26.985 -39.714 -12.941 1.00 41.33 113 PRO A N 1
ATOM 845 C CA . PRO A 1 113 ? -26.485 -40.880 -12.192 1.00 37.86 113 PRO A CA 1
ATOM 846 C C . PRO A 1 113 ? -25.282 -41.470 -12.912 1.00 41.75 113 PRO A C 1
ATOM 847 O O . PRO A 1 113 ? -25.245 -41.388 -14.130 1.00 49.81 113 PRO A O 1
ATOM 851 N N . THR A 1 114 ? -24.306 -42.032 -12.213 1.00 44.64 114 THR A N 1
ATOM 852 C CA . THR A 1 114 ? -23.055 -42.345 -12.902 1.00 46.60 114 THR A CA 1
ATOM 853 C C . THR A 1 114 ? -22.825 -43.826 -13.192 1.00 50.40 114 THR A C 1
ATOM 854 O O . THR A 1 114 ? -22.298 -44.168 -14.254 1.00 55.36 114 THR A O 1
ATOM 858 N N . LYS A 1 115 ? -23.193 -44.707 -12.270 1.00 44.86 115 LYS A N 1
ATOM 859 C CA . LYS A 1 115 ? -23.222 -46.117 -12.621 1.00 42.49 115 LYS A CA 1
ATOM 860 C C . LYS A 1 115 ? -24.680 -46.422 -12.782 1.00 44.55 115 LYS A C 1
ATOM 861 O O . LYS A 1 115 ? -25.525 -45.781 -12.139 1.00 42.50 115 LYS A O 1
ATOM 863 N N . LEU A 1 116 ? -24.969 -47.340 -13.694 1.00 38.11 116 LEU A N 1
ATOM 864 C CA . LEU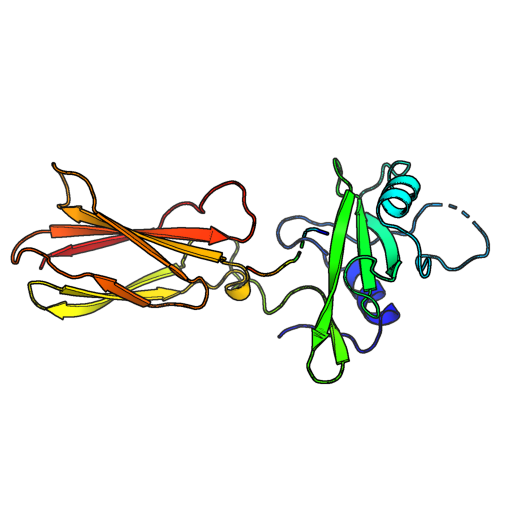 A 1 116 ? -26.265 -47.993 -13.784 1.00 36.37 116 LEU A CA 1
ATOM 865 C C . LEU A 1 116 ? -25.951 -49.408 -14.239 1.00 34.95 116 LEU A C 1
ATOM 866 O O . LEU A 1 116 ? -25.354 -49.606 -15.299 1.00 33.50 116 LEU A O 1
ATOM 871 N N . GLU A 1 117 ? -26.344 -50.386 -13.431 1.00 30.93 117 GLU A N 1
ATOM 872 C CA . GLU A 1 117 ? -25.858 -51.748 -13.586 1.00 28.81 117 GLU A CA 1
ATOM 873 C C . GLU A 1 117 ? -26.969 -52.712 -13.196 1.00 31.89 117 GLU A C 1
ATOM 874 O O . GLU A 1 117 ? -27.858 -52.354 -12.410 1.00 33.19 117 GLU A O 1
ATOM 880 N N . VAL A 1 118 ? -26.935 -53.928 -13.742 1.00 31.56 118 VAL A N 1
ATOM 881 C CA . VAL A 1 118 ? -27.842 -54.971 -13.291 1.00 29.49 118 VAL A CA 1
ATOM 882 C C . VAL A 1 118 ? -27.113 -55.815 -12.234 1.00 37.45 118 VAL A C 1
ATOM 883 O O . VAL A 1 118 ? -26.075 -56.410 -12.538 1.00 44.88 118 VAL A O 1
ATOM 887 N N . VAL A 1 119 ? -27.636 -55.861 -11.002 1.00 29.26 119 VAL A N 1
ATOM 888 C CA . VAL A 1 119 ? -26.983 -56.612 -9.926 1.00 30.36 119 VAL A CA 1
ATOM 889 C C . VAL A 1 119 ? -27.255 -58.106 -10.036 1.00 34.06 119 VAL A C 1
ATOM 890 O O . VAL A 1 119 ? -26.338 -58.927 -9.965 1.00 36.47 119 VAL A O 1
ATOM 894 N N . ALA A 1 120 ? -28.525 -58.453 -10.195 1.00 30.15 120 ALA A N 1
ATOM 895 C CA . ALA A 1 120 ? -28.926 -59.840 -10.347 1.00 32.25 120 ALA A CA 1
ATOM 896 C C . ALA A 1 120 ? -30.165 -59.893 -11.222 1.00 34.03 120 ALA A C 1
ATOM 897 O O . ALA A 1 120 ? -30.886 -58.896 -11.348 1.00 29.34 120 ALA A O 1
ATOM 899 N N . ALA A 1 121 ? -30.415 -61.058 -11.816 1.00 33.62 121 ALA A N 1
ATOM 900 C CA . ALA A 1 121 ? -31.428 -61.178 -12.852 1.00 35.67 121 ALA A CA 1
ATOM 901 C C . ALA A 1 121 ? -31.933 -62.601 -12.971 1.00 38.09 121 ALA A C 1
ATOM 902 O O . ALA A 1 121 ? -31.152 -63.543 -12.902 1.00 37.65 121 ALA A O 1
ATOM 904 N N . THR A 1 122 ? -33.246 -62.745 -13.134 1.00 41.02 122 THR A N 1
ATOM 905 C CA . THR A 1 122 ? -33.871 -64.028 -13.450 1.00 37.99 122 THR A CA 1
ATOM 906 C C . THR A 1 122 ? -34.555 -63.791 -14.803 1.00 44.92 122 THR A C 1
ATOM 907 O O . THR A 1 122 ? -34.515 -62.669 -15.320 1.00 39.51 122 THR A O 1
ATOM 911 N N . PRO A 1 123 ? -35.174 -64.822 -15.404 1.00 44.36 123 PRO A N 1
ATOM 912 C CA . PRO A 1 123 ? -35.685 -64.487 -16.740 1.00 41.69 123 PRO A CA 1
ATOM 913 C C . PRO A 1 123 ? -36.906 -63.571 -16.716 1.00 40.79 123 PRO A C 1
ATOM 914 O O . PRO A 1 123 ? -37.336 -63.122 -17.782 1.00 44.30 123 PRO A O 1
ATOM 918 N N . THR A 1 124 ? -37.465 -63.291 -15.543 1.00 36.47 124 THR A N 1
ATOM 919 C CA . THR A 1 124 ? -38.627 -62.404 -15.485 1.00 41.53 124 THR A CA 1
ATOM 920 C C . THR A 1 124 ? -38.475 -61.228 -14.523 1.00 40.18 124 THR A C 1
ATOM 921 O O . THR A 1 124 ? -39.455 -60.553 -14.220 1.00 41.15 124 THR A O 1
ATOM 925 N N . SER A 1 125 ? -37.265 -60.966 -14.048 1.00 42.02 125 SER A N 1
ATOM 926 C CA . SER A 1 125 ? -37.086 -59.863 -13.106 1.00 42.97 125 SER A CA 1
ATOM 927 C C . SER A 1 125 ? -35.651 -59.332 -13.032 1.00 44.18 125 SER A C 1
ATOM 928 O O . SER A 1 125 ? -34.690 -60.054 -13.322 1.00 40.70 125 SER A O 1
ATOM 931 N N . LEU A 1 126 ? -35.521 -58.066 -12.634 1.00 37.77 126 LEU A N 1
ATOM 932 C CA . LEU A 1 126 ? -34.218 -57.433 -12.491 1.00 37.58 126 LEU A CA 1
ATOM 933 C C . LEU A 1 126 ? -34.047 -56.763 -11.125 1.00 40.44 126 LEU A C 1
ATOM 934 O O . LEU A 1 126 ? -34.988 -56.178 -10.570 1.00 36.49 126 LEU A O 1
ATOM 939 N N . LEU A 1 127 ? -32.833 -56.853 -10.597 1.00 36.08 127 LEU A N 1
ATOM 940 C CA . LEU A 1 127 ? -32.417 -56.046 -9.467 1.00 32.78 127 LEU A CA 1
ATOM 941 C C . LEU A 1 127 ? -31.326 -55.136 -10.000 1.00 31.67 127 LEU A C 1
ATOM 942 O O . LEU A 1 127 ? -30.270 -55.612 -10.435 1.00 28.13 127 LEU A O 1
ATOM 947 N N . ILE A 1 128 ? -31.592 -53.830 -9.998 1.00 31.08 128 ILE A N 1
ATOM 948 C CA . ILE A 1 128 ? -30.635 -52.867 -10.547 1.00 32.97 128 ILE A CA 1
ATOM 949 C C . ILE A 1 128 ? -30.112 -51.922 -9.497 1.00 30.94 128 ILE A C 1
ATOM 950 O O . ILE A 1 128 ? -30.740 -51.698 -8.465 1.00 31.19 128 ILE A O 1
ATOM 955 N N . SER A 1 129 ? -28.960 -51.345 -9.787 1.00 32.77 129 SER A N 1
ATOM 956 C CA . SER A 1 129 ? -28.329 -50.441 -8.859 1.00 34.87 129 SER A CA 1
ATOM 957 C C . SER A 1 129 ? -27.779 -49.258 -9.628 1.00 30.60 129 SER A C 1
ATOM 958 O O . SER A 1 129 ? -27.551 -49.355 -10.828 1.00 30.64 129 SER A O 1
ATOM 961 N N . TRP A 1 130 ? -27.576 -48.145 -8.931 1.00 33.94 130 TRP A N 1
ATOM 962 C CA . TRP A 1 130 ? -26.976 -46.957 -9.527 1.00 32.88 130 TRP A CA 1
ATOM 963 C C . TRP A 1 130 ? -26.271 -46.085 -8.486 1.00 34.42 130 TRP A C 1
ATOM 964 O O . TRP A 1 130 ? -26.472 -46.231 -7.274 1.00 32.55 130 TRP A O 1
ATOM 975 N N . ASP A 1 131 ? -25.446 -45.172 -8.984 1.00 37.70 131 ASP A N 1
ATOM 976 C CA . ASP A 1 131 ? -24.649 -44.290 -8.150 1.00 38.72 131 ASP A CA 1
ATOM 977 C C . ASP A 1 131 ? -24.942 -42.834 -8.463 1.00 38.96 131 ASP A C 1
ATOM 978 O O . ASP A 1 131 ? -24.555 -42.341 -9.515 1.00 38.14 131 ASP A O 1
ATOM 983 N N . ALA A 1 132 ? -25.609 -42.137 -7.557 1.00 35.24 132 ALA A N 1
ATOM 984 C CA . ALA A 1 132 ? -25.712 -40.698 -7.694 1.00 32.41 132 ALA A CA 1
ATOM 985 C C . ALA A 1 132 ? -24.630 -40.137 -6.795 1.00 34.23 132 ALA A C 1
ATOM 986 O O . ALA A 1 132 ? -24.584 -40.454 -5.599 1.00 35.15 132 ALA A O 1
ATOM 988 N N . ILE A 1 133 ? -23.736 -39.331 -7.359 1.00 28.46 133 ILE A N 1
ATOM 989 C CA . ILE A 1 133 ? -22.641 -38.818 -6.562 1.00 32.86 133 ILE A CA 1
ATOM 990 C C . ILE A 1 133 ? -22.785 -37.328 -6.331 1.00 33.36 133 ILE A C 1
ATOM 991 O O . ILE A 1 133 ? -22.294 -36.799 -5.338 1.00 31.38 133 ILE A O 1
ATOM 996 N N . TRP A 1 134 ? -23.491 -36.668 -7.242 1.00 33.84 134 TRP A N 1
ATOM 997 C CA . TRP A 1 134 ? -23.745 -35.249 -7.134 1.00 32.33 134 TRP A CA 1
ATOM 998 C C . TRP A 1 134 ? -24.876 -34.960 -6.141 1.00 30.96 134 TRP A C 1
ATOM 999 O O . TRP A 1 134 ? -26.057 -35.134 -6.464 1.00 29.12 134 TRP A O 1
ATOM 1010 N N . TYR A 1 135 ? -24.504 -34.518 -4.939 1.00 32.79 135 TYR A N 1
ATOM 1011 C CA . TYR A 1 135 ? -25.465 -34.190 -3.871 1.00 30.11 135 TYR A CA 1
ATOM 1012 C C . TYR A 1 135 ? -26.661 -35.145 -3.702 1.00 30.82 135 TYR A C 1
ATOM 1013 O O . TYR A 1 135 ? -27.822 -34.698 -3.670 1.00 30.68 135 TYR A O 1
ATOM 1022 N N . PRO A 1 136 ? -26.383 -36.454 -3.563 1.00 28.29 136 PRO A N 1
ATOM 1023 C CA . PRO A 1 136 ? -27.433 -37.480 -3.459 1.00 21.79 136 PRO A CA 1
ATOM 1024 C C . PRO A 1 136 ? -28.533 -37.162 -2.444 1.00 29.01 136 PRO A C 1
ATOM 1025 O O . PRO A 1 136 ? -29.672 -37.582 -2.650 1.00 26.48 136 PRO A O 1
ATOM 1029 N N . TYR A 1 137 ? -28.211 -36.421 -1.380 1.00 29.75 137 TYR A N 1
ATOM 1030 C CA . TYR A 1 137 ? -29.215 -36.060 -0.395 1.00 25.65 137 TYR A CA 1
ATOM 1031 C C . TYR A 1 137 ? -30.251 -35.095 -0.953 1.00 29.64 137 TYR A C 1
ATOM 1032 O O . TYR A 1 137 ? -31.258 -34.821 -0.300 1.00 32.77 137 TYR A O 1
ATOM 1041 N N . TYR A 1 138 ? -30.021 -34.573 -2.156 1.00 31.03 138 TYR A N 1
ATOM 1042 C CA . TYR A 1 138 ? -30.928 -33.562 -2.683 1.00 29.23 138 TYR A CA 1
ATOM 1043 C C . TYR A 1 138 ? -31.872 -34.064 -3.783 1.00 37.23 138 TYR A C 1
ATOM 1044 O O . TYR A 1 138 ? -32.712 -33.298 -4.293 1.00 35.99 138 TYR A O 1
ATOM 1053 N N . VAL A 1 139 ? -31.763 -35.358 -4.107 1.00 29.38 139 VAL A N 1
ATOM 1054 C CA . VAL A 1 139 ? -32.671 -35.985 -5.052 1.00 27.10 139 VAL A CA 1
ATOM 1055 C C . VAL A 1 139 ? -33.973 -36.275 -4.335 1.00 31.34 139 VAL A C 1
ATOM 1056 O O . VAL A 1 139 ? -33.966 -36.964 -3.309 1.00 33.73 139 VAL A O 1
ATOM 1060 N N . SER A 1 140 ? -35.096 -35.785 -4.857 1.00 29.90 140 SER A N 1
ATOM 1061 C CA . SER A 1 140 ? -36.379 -36.183 -4.268 1.00 36.09 140 SER A CA 1
ATOM 1062 C C . SER A 1 140 ? -36.862 -37.575 -4.706 1.00 33.88 140 SER A C 1
ATOM 1063 O O . SER A 1 140 ? -37.439 -38.305 -3.906 1.00 38.97 140 SER A O 1
ATOM 1066 N N . TYR A 1 141 ? -36.595 -37.953 -5.950 1.00 33.05 141 TYR A N 1
ATOM 1067 C CA . TYR A 1 141 ? -36.921 -39.302 -6.423 1.00 33.82 141 TYR A CA 1
ATOM 1068 C C . TYR A 1 141 ? -36.269 -39.606 -7.759 1.00 31.90 141 TYR A C 1
ATOM 1069 O O . TYR A 1 141 ? -35.775 -38.714 -8.459 1.00 34.37 141 TYR A O 1
ATOM 1078 N N . TYR A 1 142 ? -36.260 -40.882 -8.105 1.00 33.48 142 TYR A N 1
ATOM 1079 C CA . TYR A 1 142 ? -35.743 -41.318 -9.390 1.00 29.21 142 TYR A CA 1
ATOM 1080 C C . TYR A 1 142 ? -36.924 -41.875 -10.132 1.00 28.82 142 TYR A C 1
ATOM 1081 O O . TYR A 1 142 ? -37.737 -42.565 -9.526 1.00 29.36 142 TYR A O 1
ATOM 1090 N N . ARG A 1 143 ? -37.038 -41.576 -11.425 1.00 25.74 143 ARG A N 1
ATOM 1091 C CA . ARG A 1 143 ? -38.005 -42.277 -12.261 1.00 29.93 143 ARG A CA 1
ATOM 1092 C C . ARG A 1 143 ? -37.303 -43.392 -13.044 1.00 27.87 143 ARG A C 1
ATOM 1093 O O . ARG A 1 143 ? -36.296 -43.147 -13.703 1.00 29.12 143 ARG A O 1
ATOM 1101 N N . ILE A 1 144 ? -37.818 -44.616 -12.948 1.00 31.93 144 ILE A N 1
ATOM 1102 C CA . ILE A 1 144 ? -37.245 -45.771 -13.648 1.00 29.29 144 ILE A CA 1
ATOM 1103 C C . ILE A 1 144 ? -38.175 -46.168 -14.783 1.00 29.91 144 ILE A C 1
ATOM 1104 O O . ILE A 1 144 ? -39.336 -46.513 -14.543 1.00 33.30 144 ILE A O 1
ATOM 1109 N N . THR A 1 145 ? -37.687 -46.128 -16.015 1.00 28.70 145 THR A N 1
ATOM 1110 C CA . THR A 1 145 ? -38.486 -46.621 -17.138 1.00 32.76 145 THR A CA 1
ATOM 1111 C C . THR A 1 145 ? -37.847 -47.867 -17.747 1.00 31.72 145 THR A C 1
ATOM 1112 O O . THR A 1 145 ? -36.622 -48.025 -17.711 1.00 29.19 145 THR A O 1
ATOM 1116 N N . TYR A 1 146 ? -38.681 -48.748 -18.294 1.00 30.99 146 TYR A N 1
ATOM 1117 C CA . TYR A 1 146 ? -38.205 -49.964 -18.947 1.00 34.26 146 TYR A CA 1
ATOM 1118 C C . TYR A 1 146 ? -39.233 -50.470 -19.957 1.00 40.74 146 TYR A C 1
ATOM 1119 O O . TYR A 1 146 ? -40.434 -50.502 -19.667 1.00 38.69 146 TYR A O 1
ATOM 1128 N N . GLY A 1 147 ? -38.751 -50.848 -21.143 1.00 41.26 147 GLY A N 1
ATOM 1129 C CA . GLY A 1 147 ? -39.570 -51.476 -22.164 1.00 38.17 147 GLY A CA 1
ATOM 1130 C C . GLY A 1 147 ? -38.720 -52.233 -23.178 1.00 36.70 147 GLY A C 1
ATOM 1131 O O . GLY A 1 147 ? -37.490 -52.117 -23.173 1.00 35.25 147 GLY A O 1
ATOM 1132 N N . GLU A 1 148 ? -39.366 -53.010 -24.044 1.00 39.98 148 GLU A N 1
ATOM 1133 C CA . GLU A 1 148 ? -38.642 -53.721 -25.101 1.00 46.73 148 GLU A CA 1
ATOM 1134 C C . GLU A 1 148 ? -37.816 -52.752 -25.951 1.00 47.57 148 GLU A C 1
ATOM 1135 O O . GLU A 1 148 ? -38.307 -51.685 -26.334 1.00 41.26 148 GLU A O 1
ATOM 1141 N N . THR A 1 149 ? -36.563 -53.114 -26.235 1.00 42.54 149 THR A N 1
ATOM 1142 C CA . THR A 1 149 ? -35.743 -52.297 -27.125 1.00 47.34 149 THR A CA 1
ATOM 1143 C C . THR A 1 149 ? -36.329 -52.372 -28.521 1.00 50.38 149 THR A C 1
ATOM 1144 O O . THR A 1 149 ? -36.550 -53.457 -29.039 1.00 51.18 149 THR A O 1
ATOM 1148 N N . GLY A 1 150 ? -36.587 -51.217 -29.124 1.00 60.17 150 GLY A N 1
ATOM 1149 C CA . GLY A 1 150 ? -37.266 -51.154 -30.411 1.00 60.09 150 GLY A CA 1
ATOM 1150 C C . GLY A 1 150 ? -38.738 -50.836 -30.205 1.00 69.86 150 GLY A C 1
ATOM 1151 O O . GLY A 1 150 ? -39.083 -50.037 -29.318 1.00 75.01 150 GLY A O 1
ATOM 1152 N N . GLY A 1 151 ? -39.613 -51.454 -31.001 1.00 63.09 151 GLY A N 1
ATOM 1153 C CA . GLY A 1 151 ? -41.049 -51.310 -30.792 1.00 71.34 151 GLY A CA 1
ATOM 1154 C C . GLY A 1 151 ? -41.426 -52.001 -29.491 1.00 66.37 151 GLY A C 1
ATOM 1155 O O . GLY A 1 151 ? -40.576 -52.671 -28.897 1.00 63.29 151 GLY A O 1
ATOM 1156 N N . ASN A 1 152 ? -42.666 -51.866 -29.022 1.00 65.44 152 ASN A N 1
ATOM 1157 C CA . A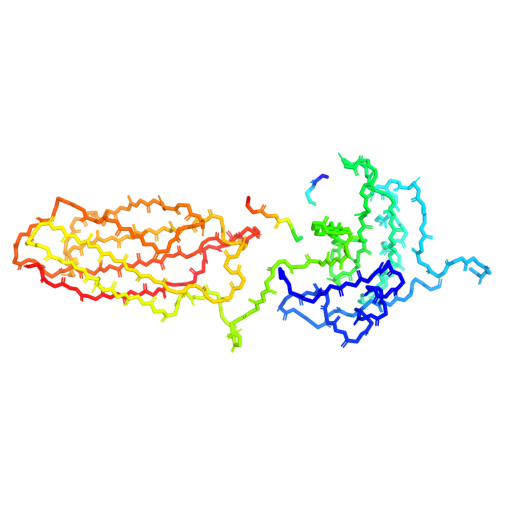SN A 1 152 ? -43.731 -51.103 -29.655 1.00 63.07 152 ASN A CA 1
ATOM 1158 C C . ASN A 1 152 ? -44.573 -50.409 -28.584 1.00 59.03 152 ASN A C 1
ATOM 1159 O O . ASN A 1 152 ? -44.749 -49.195 -28.602 1.00 67.07 152 ASN A O 1
ATOM 1164 N N . SER A 1 153 ? -45.059 -51.205 -27.634 1.00 64.07 153 SER A N 1
ATOM 1165 C CA . SER A 1 153 ? -46.003 -50.779 -26.596 1.00 63.96 153 SER A CA 1
ATOM 1166 C C . SER A 1 153 ? -45.452 -49.752 -25.586 1.00 57.05 153 SER A C 1
ATOM 1167 O O . SER A 1 153 ? -44.254 -49.474 -25.574 1.00 54.78 153 SER A O 1
ATOM 1170 N N . PRO A 1 154 ? -46.345 -49.153 -24.771 1.00 56.05 154 PRO A N 1
ATOM 1171 C CA . PRO A 1 154 ? -45.961 -48.251 -23.684 1.00 53.96 154 PRO A CA 1
ATOM 1172 C C . PRO A 1 154 ? -44.760 -48.739 -22.876 1.00 45.43 154 PRO A C 1
ATOM 1173 O O . PRO A 1 154 ? -44.759 -49.901 -22.460 1.00 44.28 154 PRO A O 1
ATOM 1177 N N . VAL A 1 155 ? -43.760 -47.882 -22.669 1.00 38.31 155 VAL A N 1
ATOM 1178 C CA . VAL A 1 155 ? -42.727 -48.202 -21.698 1.00 38.50 155 VAL A CA 1
ATOM 1179 C C . VAL A 1 155 ? -43.380 -48.162 -20.305 1.00 34.80 155 VAL A C 1
ATOM 1180 O O . VAL A 1 155 ? -44.318 -47.395 -20.071 1.00 30.19 155 VAL A O 1
ATOM 1184 N N . GLN A 1 156 ? -42.924 -49.033 -19.408 1.00 36.22 156 GLN A N 1
ATOM 1185 C CA . GLN A 1 156 ? -43.421 -49.056 -18.037 1.00 35.54 156 GLN A CA 1
ATOM 1186 C C . GLN A 1 156 ? -42.578 -48.109 -17.180 1.00 33.08 156 GLN A C 1
ATOM 1187 O O . GLN A 1 156 ? -41.377 -47.951 -17.415 1.00 33.55 156 GLN A O 1
ATOM 1193 N N . GLU A 1 157 ? -43.209 -47.460 -16.206 1.00 33.82 157 GLU A N 1
ATOM 1194 C CA . GLU A 1 157 ? -42.502 -46.540 -15.313 1.00 34.50 157 GLU A CA 1
ATOM 1195 C C . GLU A 1 157 ? -42.901 -46.712 -13.849 1.00 38.22 157 GLU A C 1
ATOM 1196 O O . GLU A 1 157 ? -44.008 -47.158 -13.527 1.00 34.95 157 GLU A O 1
ATOM 1202 N N . PHE A 1 158 ? -41.991 -46.325 -12.966 1.00 33.90 158 PHE A N 1
ATOM 1203 C CA . PHE A 1 158 ? -42.302 -46.184 -11.563 1.00 33.18 158 PHE A CA 1
ATOM 1204 C C . PHE A 1 158 ? -41.262 -45.255 -10.951 1.00 28.60 158 PHE A C 1
ATOM 1205 O O . PHE A 1 158 ? -40.231 -44.982 -11.566 1.00 28.14 158 PHE A O 1
ATOM 1213 N N . THR A 1 159 ? -41.543 -44.740 -9.763 1.00 29.26 159 THR A N 1
ATOM 1214 C CA . THR A 1 159 ? -40.594 -43.862 -9.085 1.00 29.26 159 THR A CA 1
ATOM 1215 C C . THR A 1 159 ? -40.135 -44.518 -7.801 1.00 28.96 159 THR A C 1
ATOM 1216 O O . THR A 1 159 ? -40.914 -45.207 -7.148 1.00 35.80 159 THR A O 1
ATOM 1220 N N . VAL A 1 160 ? -38.864 -44.350 -7.457 1.00 31.05 160 VAL A N 1
ATOM 1221 C CA . VAL A 1 160 ? -38.372 -44.822 -6.166 1.00 30.41 160 VAL A CA 1
ATOM 1222 C C . VAL A 1 160 ? -37.867 -43.591 -5.448 1.00 34.83 160 VAL A C 1
ATOM 1223 O O . VAL A 1 160 ? -37.421 -42.641 -6.087 1.00 29.03 160 VAL A O 1
ATOM 1227 N N . PRO A 1 161 ? -37.980 -43.577 -4.114 1.00 39.37 161 PRO A N 1
ATOM 1228 C CA . PRO A 1 161 ? -37.597 -42.376 -3.363 1.00 33.17 161 PRO A CA 1
ATOM 1229 C C . PRO A 1 161 ? -36.114 -42.046 -3.504 1.00 34.15 161 PRO A C 1
ATOM 1230 O O . PRO A 1 161 ? -35.319 -42.936 -3.842 1.00 33.89 161 PRO A O 1
ATOM 1234 N N . GLY A 1 162 ? -35.754 -40.786 -3.254 1.00 29.56 162 GLY A N 1
ATOM 1235 C CA . GLY A 1 162 ? -34.381 -40.331 -3.410 1.00 28.97 162 GLY A CA 1
ATOM 1236 C C . GLY A 1 162 ? -33.392 -40.973 -2.456 1.00 30.22 162 GLY A C 1
ATOM 1237 O O . GLY A 1 162 ? -32.193 -41.019 -2.732 1.00 37.23 162 GLY A O 1
ATOM 1238 N N . TYR A 1 163 ? -33.884 -41.475 -1.332 1.00 30.11 163 TYR A N 1
ATOM 1239 C CA . TYR A 1 163 ? -33.007 -42.092 -0.346 1.00 35.00 163 TYR A CA 1
ATOM 1240 C C . TYR A 1 163 ? -32.623 -43.520 -0.742 1.00 38.65 163 TYR A C 1
ATOM 1241 O O . TYR A 1 163 ? -31.993 -44.247 0.036 1.00 43.15 163 TYR A O 1
ATOM 1250 N N . SER A 1 164 ? -33.001 -43.900 -1.962 1.00 38.00 164 SER A N 1
ATOM 1251 C CA . SER A 1 164 ? -32.819 -45.251 -2.481 1.00 33.52 164 SER A CA 1
ATOM 1252 C C . SER A 1 164 ? -31.821 -45.301 -3.657 1.00 32.98 164 SER A C 1
ATOM 1253 O O . SER A 1 164 ? -31.736 -44.368 -4.450 1.00 39.85 164 SER A O 1
ATOM 1256 N N . SER A 1 165 ? -31.105 -46.414 -3.784 1.00 31.62 165 SER A N 1
ATOM 1257 C CA . SER A 1 165 ? -30.015 -46.559 -4.735 1.00 26.41 165 SER A CA 1
ATOM 1258 C C . SER A 1 165 ? -30.196 -47.814 -5.595 1.00 33.24 165 SER A C 1
ATOM 1259 O O . SER A 1 165 ? -29.318 -48.193 -6.385 1.00 31.60 165 SER A O 1
ATOM 1262 N N . THR A 1 166 ? -31.320 -48.495 -5.410 1.00 32.62 166 THR A N 1
ATOM 1263 C CA . THR A 1 166 ? -31.551 -49.770 -6.070 1.00 27.35 166 THR A CA 1
ATOM 1264 C C . THR A 1 166 ? -33.032 -49.878 -6.378 1.00 29.51 166 THR A C 1
ATOM 1265 O O . THR A 1 166 ? -33.844 -49.171 -5.788 1.00 33.07 166 THR A O 1
ATOM 1269 N N . ALA A 1 167 ? -33.400 -50.769 -7.285 1.00 28.40 167 ALA A N 1
ATOM 1270 C CA . ALA A 1 167 ? -34.809 -51.026 -7.498 1.00 27.38 167 ALA A CA 1
ATOM 1271 C C . ALA A 1 167 ? -34.989 -52.408 -8.055 1.00 32.51 167 ALA A C 1
ATOM 1272 O O . ALA A 1 167 ? -34.024 -53.047 -8.486 1.00 32.70 167 ALA A O 1
ATOM 1274 N N . THR A 1 168 ? -36.243 -52.851 -8.051 1.00 35.89 168 THR A N 1
ATOM 1275 C CA . THR A 1 168 ? -36.620 -54.165 -8.544 1.00 38.21 168 THR A CA 1
ATOM 1276 C C . THR A 1 168 ? -37.630 -54.055 -9.677 1.00 34.04 168 THR A C 1
ATOM 1277 O O . THR A 1 168 ? -38.701 -53.488 -9.507 1.00 32.50 168 THR A O 1
ATOM 1281 N N . ILE A 1 169 ? -37.279 -54.608 -10.830 1.00 35.30 169 ILE A N 1
ATOM 1282 C CA . ILE A 1 169 ? -38.167 -54.609 -11.976 1.00 35.49 169 ILE A CA 1
ATOM 1283 C C . ILE A 1 169 ? -38.703 -56.015 -12.115 1.00 42.37 169 ILE A C 1
ATOM 1284 O O . ILE A 1 169 ? -37.943 -56.981 -12.057 1.00 46.20 169 ILE A O 1
ATOM 1289 N N . SER A 1 170 ? -40.009 -56.141 -12.294 1.00 43.71 170 SER A N 1
ATOM 1290 C CA . SER A 1 170 ? -40.630 -57.453 -12.279 1.00 36.86 170 SER A CA 1
ATOM 1291 C C . SER A 1 170 ? -41.615 -57.635 -13.431 1.00 37.81 170 SER A C 1
ATOM 1292 O O . SER A 1 170 ? -41.890 -56.698 -14.180 1.00 38.46 170 SER A O 1
ATOM 1295 N N . GLY A 1 171 ? -42.130 -58.849 -13.579 1.00 44.36 171 GLY A N 1
ATOM 1296 C CA . GLY A 1 171 ? -43.054 -59.165 -14.657 1.00 42.30 171 GLY A CA 1
ATOM 1297 C C . GLY A 1 171 ? -42.486 -58.934 -16.044 1.00 41.97 171 GLY A C 1
ATOM 1298 O O . GLY A 1 171 ? -43.132 -58.305 -16.886 1.00 37.42 171 GLY A O 1
ATOM 1299 N N . LEU A 1 172 ? -41.277 -59.431 -16.292 1.00 41.80 172 LEU A N 1
ATOM 1300 C CA . LEU A 1 172 ? -40.674 -59.301 -17.621 1.00 43.50 172 LEU A CA 1
ATOM 1301 C C . LEU A 1 172 ? -40.803 -60.610 -18.411 1.00 42.06 172 LEU A C 1
ATOM 1302 O O . LEU A 1 172 ? -40.941 -61.684 -17.817 1.00 41.68 172 LEU A O 1
ATOM 1307 N N . SER A 1 173 ? -40.770 -60.520 -19.740 1.00 39.65 173 SER A N 1
ATOM 1308 C CA . SER A 1 173 ? -40.817 -61.715 -20.593 1.00 43.54 173 SER A CA 1
ATOM 1309 C C . SER A 1 173 ? -39.417 -62.274 -20.788 1.00 44.37 173 SER A C 1
ATOM 1310 O O . SER A 1 173 ? -38.486 -61.516 -21.074 1.00 46.36 173 SER A O 1
ATOM 1313 N N . PRO A 1 174 ? -39.256 -63.599 -20.650 1.00 40.00 174 PRO A N 1
ATOM 1314 C CA . PRO A 1 174 ? -37.954 -64.198 -20.962 1.00 39.99 174 PRO A CA 1
ATOM 1315 C C . PRO A 1 174 ? -37.624 -63.971 -22.437 1.00 45.41 174 PRO A C 1
ATOM 1316 O O . PRO A 1 174 ? -38.543 -63.870 -23.254 1.00 50.26 174 PRO A O 1
ATOM 1320 N N . GLY A 1 175 ? -36.342 -63.860 -22.772 1.00 43.49 175 GLY A N 1
ATOM 1321 C CA . GLY A 1 175 ? -35.938 -63.770 -24.160 1.00 36.48 175 GLY A CA 1
ATOM 1322 C C . GLY A 1 175 ? -36.004 -62.400 -24.811 1.00 45.58 175 GLY A C 1
ATOM 1323 O O . GLY A 1 175 ? -35.622 -62.267 -25.977 1.00 47.19 175 GLY A O 1
ATOM 1324 N N . VAL A 1 176 ? -36.462 -61.383 -24.078 1.00 43.64 176 VAL A N 1
ATOM 1325 C CA . VAL A 1 176 ? -36.632 -60.043 -24.651 1.00 39.38 176 VAL A CA 1
ATOM 1326 C C . VAL A 1 176 ? -35.498 -59.086 -24.266 1.00 36.39 176 VAL A C 1
ATOM 1327 O O . VAL A 1 176 ? -35.040 -59.086 -23.126 1.00 44.17 176 VAL A O 1
ATOM 1331 N N . ASP A 1 177 ? -35.040 -58.271 -25.208 1.00 38.35 177 ASP A N 1
ATOM 1332 C CA . ASP A 1 177 ? -34.092 -57.203 -24.886 1.00 42.09 177 ASP A CA 1
ATOM 1333 C C . ASP A 1 177 ? -34.828 -55.959 -24.351 1.00 42.18 177 ASP A C 1
ATOM 1334 O O . ASP A 1 177 ? -35.696 -55.409 -25.035 1.00 45.48 177 ASP A O 1
ATOM 1339 N N . TYR A 1 178 ? -34.472 -55.511 -23.146 1.00 38.09 178 TYR A N 1
ATOM 1340 C CA . TYR A 1 178 ? -35.062 -54.303 -22.548 1.00 35.05 178 TYR A CA 1
ATOM 1341 C C . TYR A 1 178 ? -34.113 -53.110 -22.522 1.00 34.47 178 TYR A C 1
ATOM 1342 O O . TYR A 1 178 ? -32.920 -53.247 -22.248 1.00 37.08 178 TYR A O 1
ATOM 1351 N N . THR A 1 179 ? -34.653 -51.927 -22.773 1.00 32.12 179 THR A N 1
ATOM 1352 C CA . THR A 1 179 ? -33.916 -50.700 -22.512 1.00 32.06 179 THR A CA 1
ATOM 1353 C C . THR A 1 179 ? -34.360 -50.180 -21.141 1.00 28.71 179 THR A C 1
ATOM 1354 O O . THR A 1 179 ? -35.552 -49.968 -20.916 1.00 32.11 179 THR A O 1
ATOM 1358 N N . ILE A 1 180 ? -33.415 -50.040 -20.212 1.00 30.03 180 ILE A N 1
ATOM 1359 C CA . ILE A 1 180 ? -33.714 -49.590 -18.844 1.00 29.10 180 ILE A CA 1
ATOM 1360 C C . ILE A 1 180 ? -33.097 -48.211 -18.589 1.00 30.27 180 ILE A C 1
ATOM 1361 O O . ILE A 1 180 ? -31.888 -48.022 -18.756 1.00 31.05 180 ILE A O 1
ATOM 1366 N N . THR A 1 181 ? -33.923 -47.261 -18.164 1.00 27.00 181 THR A N 1
ATOM 1367 C CA . THR A 1 181 ? -33.492 -45.872 -18.034 1.00 29.39 181 THR A CA 1
ATOM 1368 C C . THR A 1 181 ? -33.878 -45.268 -16.678 1.00 31.95 181 THR A C 1
ATOM 1369 O O . THR A 1 181 ? -34.936 -45.574 -16.111 1.00 29.21 181 THR A O 1
ATOM 1373 N N . ILE A 1 182 ? -33.019 -44.403 -16.159 1.00 30.49 182 ILE A N 1
ATOM 1374 C CA . ILE A 1 182 ? -33.320 -43.753 -14.903 1.00 29.32 182 ILE A CA 1
ATOM 1375 C C . ILE A 1 182 ? -33.136 -42.224 -14.972 1.00 31.28 182 ILE A C 1
ATOM 1376 O O . ILE A 1 182 ? -32.140 -41.711 -15.494 1.00 31.08 182 ILE A O 1
ATOM 1381 N N . TYR A 1 183 ? -34.136 -41.505 -14.474 1.00 31.83 183 TYR A N 1
ATOM 1382 C CA . TYR A 1 183 ? -34.123 -40.051 -14.464 1.00 30.30 183 TYR A CA 1
ATOM 1383 C C . TYR A 1 183 ? -34.069 -39.623 -13.032 1.00 30.96 183 TYR A C 1
ATOM 1384 O O . TYR A 1 183 ? -34.799 -40.148 -12.192 1.00 30.12 183 TYR A O 1
ATOM 1393 N N . ALA A 1 184 ? -33.203 -38.669 -12.747 1.00 32.43 184 ALA A N 1
ATOM 1394 C CA . ALA A 1 184 ? -33.101 -38.165 -11.400 1.00 30.31 184 ALA A CA 1
ATOM 1395 C C . ALA A 1 184 ? -33.891 -36.865 -11.331 1.00 31.43 184 ALA A C 1
ATOM 1396 O O . ALA A 1 184 ? -33.835 -36.042 -12.249 1.00 30.42 184 ALA A O 1
ATOM 1398 N N . LYS A 1 185 ? -34.676 -36.717 -10.272 1.00 27.85 185 LYS A N 1
ATOM 1399 C CA . LYS A 1 185 ? -35.437 -35.495 -10.066 1.00 36.42 185 LYS A CA 1
ATOM 1400 C C . LYS A 1 185 ? -34.992 -34.837 -8.754 1.00 35.34 185 LYS A C 1
ATOM 1401 O O . LYS A 1 185 ? -35.397 -35.250 -7.666 1.00 31.05 185 LYS A O 1
ATOM 1407 N N . TYR A 1 186 ? -34.132 -33.830 -8.877 1.00 29.56 186 TYR A N 1
ATOM 1408 C CA . TYR A 1 186 ? -33.615 -33.121 -7.725 1.00 29.38 186 TYR A CA 1
ATOM 1409 C C . TYR A 1 186 ? -34.654 -32.175 -7.158 1.00 36.64 186 TYR A C 1
ATOM 1410 O O . TYR A 1 186 ? -35.540 -31.684 -7.868 1.00 41.07 186 TYR A O 1
ATOM 1419 N N . HIS A 1 187 ? -34.547 -31.956 -5.857 1.00 39.60 187 HIS A N 1
ATOM 1420 C CA . HIS A 1 187 ? -35.354 -30.982 -5.152 1.00 49.56 187 HIS A CA 1
ATOM 1421 C C . HIS A 1 187 ? -34.586 -29.665 -5.168 1.00 50.80 187 HIS A C 1
ATOM 1422 O O . HIS A 1 187 ? -33.465 -29.610 -4.654 1.00 53.41 187 HIS A O 1
ATOM 1429 N N . ARG A 1 188 ? -35.125 -28.612 -5.771 1.00 47.36 188 ARG A N 1
ATOM 1430 C CA . ARG A 1 188 ? -36.282 -28.658 -6.633 1.00 53.53 188 ARG A CA 1
ATOM 1431 C C . ARG A 1 188 ? -35.816 -28.047 -7.949 1.00 50.25 188 ARG A C 1
ATOM 1432 O O . ARG A 1 188 ? -35.803 -26.833 -8.127 1.00 47.94 188 ARG A O 1
ATOM 1440 N N . ALA A 1 189 ? -35.374 -28.910 -8.843 1.00 45.75 189 ALA A N 1
ATOM 1441 C CA . ALA A 1 189 ? -35.054 -28.520 -10.185 1.00 47.59 189 ALA A CA 1
ATOM 1442 C C . ALA A 1 189 ? -36.384 -28.493 -10.927 1.00 48.82 189 ALA A C 1
ATOM 1443 O O . ALA A 1 189 ? -37.320 -29.207 -10.555 1.00 40.53 189 ALA A O 1
ATOM 1445 N N . LYS A 1 190 ? -36.480 -27.659 -11.958 1.00 53.22 190 LYS A N 1
ATOM 1446 C CA . LYS A 1 190 ? -37.699 -27.596 -12.749 1.00 49.83 190 LYS A CA 1
ATOM 1447 C C . LYS A 1 190 ? -37.842 -28.902 -13.527 1.00 45.98 190 LYS A C 1
ATOM 1448 O O . LYS A 1 190 ? -38.915 -29.496 -13.570 1.00 49.32 190 LYS A O 1
ATOM 1450 N N . TYR A 1 191 ? -36.733 -29.350 -14.110 1.00 44.13 191 TYR A N 1
ATOM 1451 C CA . TYR A 1 191 ? -36.709 -30.511 -14.985 1.00 44.88 191 TYR A CA 1
ATOM 1452 C C . TYR A 1 191 ? -36.034 -31.709 -14.316 1.00 42.76 191 TYR A C 1
ATOM 1453 O O . TYR A 1 191 ? -35.106 -31.540 -13.518 1.00 41.20 191 TYR A O 1
ATOM 1462 N N . TYR A 1 192 ? -36.475 -32.914 -14.680 1.00 39.04 192 TYR A N 1
ATOM 1463 C CA . TYR A 1 192 ? -35.690 -34.125 -14.471 1.00 38.27 192 TYR A CA 1
ATOM 1464 C C . TYR A 1 192 ? -34.279 -33.886 -14.979 1.00 37.10 192 TYR A C 1
ATOM 1465 O O . TYR A 1 192 ? -34.066 -33.052 -15.860 1.00 40.57 192 TYR A O 1
ATOM 1474 N N . SER A 1 193 ? -33.307 -34.618 -14.447 1.00 37.51 193 SER A N 1
ATOM 1475 C CA . SER A 1 193 ? -31.969 -34.565 -15.027 1.00 37.57 193 SER A CA 1
ATOM 1476 C C . SER A 1 193 ? -32.033 -35.373 -16.316 1.00 34.02 193 SER A C 1
ATOM 1477 O O . SER A 1 193 ? -33.010 -36.077 -16.555 1.00 38.30 193 SER A O 1
ATOM 1480 N N . SER A 1 194 ? -31.033 -35.264 -17.172 1.00 31.77 194 SER A N 1
ATOM 1481 C CA . SER A 1 194 ? -31.100 -36.024 -18.409 1.00 34.66 194 SER A CA 1
ATOM 1482 C C . SER A 1 194 ? -30.762 -37.464 -18.072 1.00 37.13 194 SER A C 1
ATOM 1483 O O . SER A 1 194 ? -30.287 -37.744 -16.960 1.00 40.22 194 SER A O 1
ATOM 1486 N N . PRO A 1 195 ? -31.050 -38.397 -18.994 1.00 34.39 195 PRO A N 1
ATOM 1487 C CA . PRO A 1 195 ? -31.063 -39.794 -18.524 1.00 30.20 195 PRO A CA 1
ATOM 1488 C C . PRO A 1 195 ? -29.753 -40.561 -18.664 1.00 32.11 195 PRO A C 1
ATOM 1489 O O . PRO A 1 195 ? -28.802 -40.114 -19.297 1.00 32.66 195 PRO A O 1
ATOM 1493 N N . ILE A 1 196 ? -29.726 -41.734 -18.049 1.00 33.25 196 ILE A N 1
ATOM 1494 C CA . ILE A 1 196 ? -28.662 -42.700 -18.251 1.00 27.78 196 ILE A CA 1
ATOM 1495 C C . ILE A 1 196 ? -29.384 -44.023 -18.427 1.00 30.52 196 ILE A C 1
ATOM 1496 O O . ILE A 1 196 ? -30.290 -44.355 -17.658 1.00 33.45 196 ILE A O 1
ATOM 1501 N N . SER A 1 197 ? -29.037 -44.771 -19.464 1.00 30.85 197 SER A N 1
ATOM 1502 C CA . SER A 1 197 ? -29.714 -46.045 -19.662 1.00 32.08 197 SER A CA 1
ATOM 1503 C C . SER A 1 197 ? -28.793 -47.205 -19.975 1.00 30.81 197 SER A C 1
ATOM 1504 O O . SER A 1 197 ? -27.597 -47.036 -20.227 1.00 31.75 197 SER A O 1
ATOM 1507 N N . ILE A 1 198 ? -29.389 -48.388 -19.978 1.00 27.63 198 ILE A N 1
ATOM 1508 C CA . ILE A 1 198 ? -28.654 -49.623 -20.030 1.00 26.91 198 ILE A CA 1
ATOM 1509 C C . ILE A 1 198 ? -29.513 -50.535 -20.885 1.00 35.52 198 ILE A C 1
ATOM 1510 O O . ILE A 1 198 ? -30.713 -50.265 -21.026 1.00 32.67 198 ILE A O 1
ATOM 1515 N N . ASN A 1 199 ? -28.917 -51.568 -21.492 1.00 35.56 199 ASN A N 1
ATOM 1516 C CA . ASN A 1 199 ? -29.695 -52.650 -22.114 1.00 32.46 199 ASN A CA 1
ATOM 1517 C C . ASN A 1 199 ? -29.451 -53.999 -21.453 1.00 36.60 199 ASN A C 1
ATOM 1518 O O . ASN A 1 199 ? -28.337 -54.309 -21.022 1.00 36.07 199 ASN A O 1
ATOM 1523 N N . TYR A 1 200 ? -30.489 -54.817 -21.386 1.00 31.78 200 TYR A N 1
ATOM 1524 C CA . TYR A 1 200 ? -30.323 -56.142 -20.833 1.00 33.22 200 TYR A CA 1
ATOM 1525 C C . TYR A 1 200 ? -31.345 -57.057 -21.472 1.00 35.41 200 TYR A C 1
ATOM 1526 O O . TYR A 1 200 ? -32.480 -56.646 -21.719 1.00 36.09 200 TYR A O 1
ATOM 1535 N N . ARG A 1 201 ? -30.939 -58.286 -21.771 1.00 32.73 201 ARG A N 1
ATOM 1536 C CA . ARG A 1 201 ? -31.852 -59.231 -22.381 1.00 36.30 201 ARG A CA 1
ATOM 1537 C C . ARG A 1 201 ? -32.150 -60.337 -21.395 1.00 36.76 201 ARG A C 1
ATOM 1538 O O . ARG A 1 201 ? -31.233 -60.946 -20.849 1.00 35.32 201 ARG A O 1
ATOM 1546 N N . THR A 1 202 ? -33.433 -60.589 -21.159 1.00 40.40 202 THR A N 1
ATOM 1547 C CA . THR A 1 202 ? 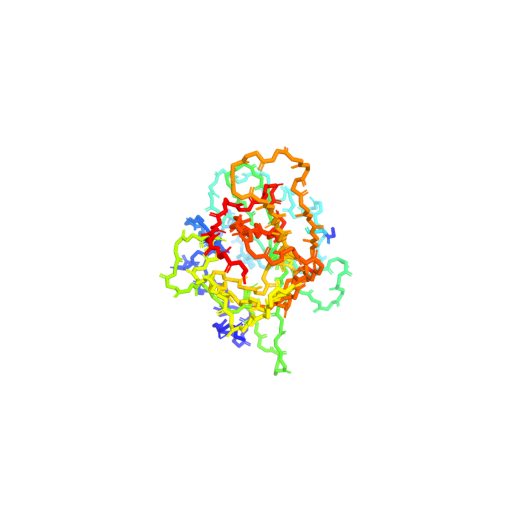-33.852 -61.556 -20.139 1.00 43.35 202 THR A CA 1
ATOM 1548 C C . THR A 1 202 ? -33.566 -63.000 -20.562 1.00 48.03 202 THR A C 1
ATOM 1549 O O . THR A 1 202 ? -33.305 -63.863 -19.716 1.00 51.28 202 THR A O 1
ATOM 1554 N N . HIS B 2 4 ? -41.538 -19.381 3.186 1.00 50.14 237 HIS B N 1
ATOM 1555 C CA . HIS B 2 4 ? -41.324 -20.689 3.803 1.00 56.32 237 HIS B CA 1
ATOM 1556 C C . HIS B 2 4 ? -40.575 -21.733 2.945 1.00 53.20 237 HIS B C 1
ATOM 1557 O O . HIS B 2 4 ? -40.242 -22.804 3.447 1.00 55.92 237 HIS B O 1
ATOM 1564 N N . GLN B 2 5 ? -40.290 -21.432 1.679 1.00 55.29 238 GLN B N 1
ATOM 1565 C CA . GLN B 2 5 ? -39.478 -22.342 0.847 1.00 52.40 238 GLN B CA 1
ATOM 1566 C C . GLN B 2 5 ? -38.042 -21.835 0.633 1.00 52.24 238 GLN B C 1
ATOM 1567 O O . GLN B 2 5 ? -37.835 -20.657 0.319 1.00 49.21 238 GLN B O 1
ATOM 1605 N N . ASN B 2 8 ? -31.920 -24.270 -0.445 1.00 38.88 241 ASN B N 1
ATOM 1606 C CA . ASN B 2 8 ? -31.115 -25.423 -0.026 1.00 32.49 241 ASN B CA 1
ATOM 1607 C C . ASN B 2 8 ? -31.901 -26.427 0.809 1.00 30.27 241 ASN B C 1
ATOM 1608 O O . ASN B 2 8 ? -31.314 -27.155 1.610 1.00 35.57 241 ASN B O 1
ATOM 1613 N N . ASP B 2 9 ? -33.220 -26.465 0.626 1.00 34.61 242 ASP B N 1
ATOM 1614 C CA . ASP B 2 9 ? -34.081 -27.432 1.323 1.00 42.29 242 ASP B CA 1
ATOM 1615 C C . ASP B 2 9 ? -33.758 -28.889 0.962 1.00 46.19 242 ASP B C 1
ATOM 1616 O O . ASP B 2 9 ? -33.019 -29.156 0.016 1.00 44.00 242 ASP B O 1
ATOM 1621 N N . PHE B 2 10 ? -34.320 -29.825 1.726 1.00 50.33 243 PHE B N 1
ATOM 1622 C CA . PHE B 2 10 ? -34.276 -31.247 1.388 1.00 45.78 243 PHE B CA 1
ATOM 1623 C C . PHE B 2 10 ? -35.554 -31.643 0.689 1.00 52.67 243 PHE B C 1
ATOM 1624 O O . PHE B 2 10 ? -36.552 -30.927 0.758 1.00 56.82 243 PHE B O 1
ATOM 1632 N N . PRO B 2 11 ? -35.532 -32.794 0.008 1.00 52.33 244 PRO B N 1
ATOM 1633 C CA . PRO B 2 11 ? -36.808 -33.441 -0.303 1.00 53.04 244 PRO B CA 1
ATOM 1634 C C . PRO B 2 11 ? -37.503 -33.796 1.001 1.00 47.60 244 PRO B C 1
ATOM 1635 O O . PRO B 2 11 ? -36.792 -34.285 1.890 1.00 51.39 244 PRO B O 1
#

Sequence (206 aa):
GSVKFNSLDELVDYHRSTSVSRNQQIFLRDIGGGGHPWYKGKIPRAKAEEMLSKQRHDGAFLIRESESAPGDFSLSVKFGNDVQHFKVLRDGAGKYFLWVGGSGGSVSSVPTKLEVVAATPTSLLISWDAIWYPYYVSYYRITYGETGGNSPVQEFTVPGYSSTATISGLSPGVDYTITIYAKYHRAKYYSSPISINYRTHQNDFP

GO terms:
  GO:0071363 cellular response to growth factor stimulus (P, IDA)
  GO:0005168 neurotrophin TRKA receptor binding (F, IPI)
  GO:0005515 protein binding (F, IPI)
  GO:0046875 ephrin receptor binding (F, IPI)
  GO:0005068 transmembrane receptor protein tyrosine kinase adaptor activity (F, TAS)
  GO:0007173 epidermal growth factor receptor signaling pathway (P, TAS)
  GO:0008284 positive regulation of cell population proliferation (P, TAS)
  GO:0005829 cytosol (C, TAS)
  GO:0005886 plasma membrane (C, TAS)
  GO:0005829 cytosol (C, IDA)
  GO:0042742 defense response to bacterium (P, IMP)
  GO:0043066 negative regulation of apoptotic process (P, IMP)
  GO:0045892 negative regulation of DNA-templated transcription (P, IMP)
  GO:0045893 positive regulation of DNA-templated transcription (P, IMP)
  GO:0001784 phosphotyrosine residue binding (F, IPI)
  GO:0005886 plasma membrane (C, IDA)
  GO:0043410 positive regulation of MAPK cascade (P, IDA)
  GO:0005543 phospholipid binding (F, TAS)
  GO:0005158 insulin receptor binding (F, IPI)
  GO:0005159 insulin-like growth factor receptor binding (F, IPI)

Solvent-accessible surface area: 10992 Å² total

B-factor: mean 42.02, std 11.2, range [21.79, 91.37]

Nearest PDB structures (foldseek):
  4jmh-assembly1_A  TM=1.005E+00  e=3.044E-38  synthetic construct
  6apx-assembly1_B  TM=9.254E-01  e=7.129E-10  synthetic construct
  3csb-assembly1_A  TM=8.911E-01  e=9.283E-10  unclassified
  3k2m-assembly2_C  TM=8.918E-01  e=1.493E-09  Homo sapiens
  6hyf-assembly2_B  TM=8.805E-01  e=8.616E-06  Rattus norvegicus

Organism: Homo sapiens (NCBI:txid9606)